Protein AF-0000000085042101 (afdb_homodimer)

Structure (mmCIF, N/CA/C/O backbone):
data_AF-0000000085042101-model_v1
#
loop_
_entity.id
_entity.type
_entity.pdbx_description
1 polymer 'Sugar-phosphate isomerase, RpiB/LacA/LacB family'
#
loop_
_atom_site.group_PDB
_atom_site.id
_atom_site.type_symbol
_atom_site.label_atom_id
_atom_site.label_alt_id
_atom_site.label_comp_id
_atom_site.label_asym_id
_atom_site.label_entity_id
_atom_site.label_seq_id
_atom_site.pdbx_PDB_ins_code
_atom_site.Cartn_x
_atom_site.Cartn_y
_atom_site.Cartn_z
_atom_site.occupancy
_atom_site.B_iso_or_equiv
_atom_site.auth_seq_id
_atom_site.auth_comp_id
_atom_site.auth_asym_id
_atom_site.auth_atom_id
_atom_site.pdbx_PDB_model_num
ATOM 1 N N . MET A 1 1 ? -13.734 19.562 18.578 1 49.16 1 MET A N 1
ATOM 2 C CA . MET A 1 1 ? -12.305 19.859 18.578 1 49.16 1 MET A CA 1
ATOM 3 C C . MET A 1 1 ? -11.695 19.641 17.203 1 49.16 1 MET A C 1
ATOM 5 O O . MET A 1 1 ? -12.164 18.781 16.438 1 49.16 1 MET A O 1
ATOM 9 N N . SER A 1 2 ? -10.891 20.609 16.562 1 66.5 2 SER A N 1
ATOM 10 C CA . SER A 1 2 ? -10.367 20.516 15.203 1 66.5 2 SER A CA 1
ATOM 11 C C . SER A 1 2 ? -9.516 19.266 15.023 1 66.5 2 SER A C 1
ATOM 13 O O . SER A 1 2 ? -8.812 18.844 15.953 1 66.5 2 SER A O 1
ATOM 15 N N . GLU A 1 3 ? -9.812 18.469 14.094 1 85.19 3 GLU A N 1
ATOM 16 C CA . GLU A 1 3 ? -9.078 17.219 13.859 1 85.19 3 GLU A CA 1
ATOM 17 C C . GLU A 1 3 ? -7.625 17.5 13.492 1 85.19 3 GLU A C 1
ATOM 19 O O . GLU A 1 3 ? -7.348 18.344 12.641 1 85.19 3 GLU A O 1
ATOM 24 N N . ILE A 1 4 ? -6.633 17 14.336 1 96.25 4 ILE A N 1
ATOM 25 C CA . ILE A 1 4 ? -5.207 17.109 14.039 1 96.25 4 ILE A CA 1
ATOM 26 C C . ILE A 1 4 ? -4.82 16.062 12.992 1 96.25 4 ILE A C 1
ATOM 28 O O . ILE A 1 4 ? -5.117 14.875 13.148 1 96.25 4 ILE A O 1
ATOM 32 N N . ILE A 1 5 ? -4.215 16.547 11.922 1 98.25 5 ILE A N 1
ATOM 33 C CA . ILE A 1 5 ? -3.766 15.664 10.852 1 98.25 5 ILE A CA 1
ATOM 34 C C . ILE A 1 5 ? -2.271 15.383 11.008 1 98.25 5 ILE A C 1
ATOM 36 O O . ILE A 1 5 ? -1.463 16.312 11.07 1 98.25 5 ILE A O 1
ATOM 40 N N . ALA A 1 6 ? -1.912 14.164 11.141 1 98.81 6 ALA A N 1
ATOM 41 C CA . ALA A 1 6 ? -0.504 13.781 11.125 1 98.81 6 ALA A CA 1
ATOM 42 C C . ALA A 1 6 ? 0.054 13.789 9.703 1 98.81 6 ALA A C 1
ATOM 44 O O . ALA A 1 6 ? -0.631 13.391 8.758 1 98.81 6 ALA A O 1
ATOM 45 N N . ILE A 1 7 ? 1.285 14.258 9.539 1 98.88 7 ILE A N 1
ATOM 46 C CA . ILE A 1 7 ? 1.896 14.211 8.219 1 98.88 7 ILE A CA 1
ATOM 47 C C . ILE A 1 7 ? 3.371 13.836 8.344 1 98.88 7 ILE A C 1
ATOM 49 O O . ILE A 1 7 ? 4.051 14.266 9.281 1 98.88 7 ILE A O 1
ATOM 53 N N . GLY A 1 8 ? 3.879 12.969 7.547 1 98.88 8 GLY A N 1
ATOM 54 C CA . GLY A 1 8 ? 5.266 12.531 7.52 1 98.88 8 GLY A CA 1
ATOM 55 C C . GLY A 1 8 ? 5.648 11.852 6.219 1 98.88 8 GLY A C 1
ATOM 56 O O . GLY A 1 8 ? 4.895 11.891 5.242 1 98.88 8 GLY A O 1
ATOM 57 N N . GLY A 1 9 ? 6.867 11.32 6.191 1 98.62 9 GLY A N 1
ATOM 58 C CA . GLY A 1 9 ? 7.332 10.656 4.98 1 98.62 9 GLY A CA 1
ATOM 59 C C . GLY A 1 9 ? 8.844 10.555 4.898 1 98.62 9 GLY A C 1
ATOM 60 O O . GLY A 1 9 ? 9.508 10.273 5.902 1 98.62 9 GLY A O 1
ATOM 61 N N . ASP A 1 10 ? 9.328 10.633 3.684 1 98.5 10 ASP A N 1
ATOM 62 C CA . ASP A 1 10 ? 10.773 10.648 3.482 1 98.5 10 ASP A CA 1
ATOM 63 C C . ASP A 1 10 ? 11.203 11.867 2.666 1 98.5 10 ASP A C 1
ATOM 65 O O . ASP A 1 10 ? 10.414 12.797 2.471 1 98.5 10 ASP A O 1
ATOM 69 N N . HIS A 1 11 ? 12.43 11.867 2.242 1 98.62 11 HIS A N 1
ATOM 70 C CA . HIS A 1 11 ? 13.031 13.023 1.592 1 98.62 11 HIS A CA 1
ATOM 71 C C . HIS A 1 11 ? 12.398 13.273 0.226 1 98.62 11 HIS A C 1
ATOM 73 O O . HIS A 1 11 ? 12.297 14.422 -0.21 1 98.62 11 HIS A O 1
ATOM 79 N N . ALA A 1 12 ? 12.016 12.234 -0.451 1 98.12 12 ALA A N 1
ATOM 80 C CA . ALA A 1 12 ? 11.391 12.414 -1.759 1 98.12 12 ALA A CA 1
ATOM 81 C C . ALA A 1 12 ? 10.047 13.133 -1.633 1 98.12 12 ALA A C 1
ATOM 83 O O . ALA A 1 12 ? 9.57 13.734 -2.594 1 98.12 12 ALA A O 1
ATOM 84 N N . GLY A 1 13 ? 9.445 13.078 -0.444 1 98.5 13 GLY A N 1
ATOM 85 C CA . GLY A 1 13 ? 8.148 13.695 -0.214 1 98.5 13 GLY A CA 1
ATOM 86 C C . GLY A 1 13 ? 8.242 15.008 0.537 1 98.5 13 GLY A C 1
ATOM 87 O O . GLY A 1 13 ? 7.219 15.617 0.858 1 98.5 13 GLY A O 1
ATOM 88 N N . PHE A 1 14 ? 9.445 1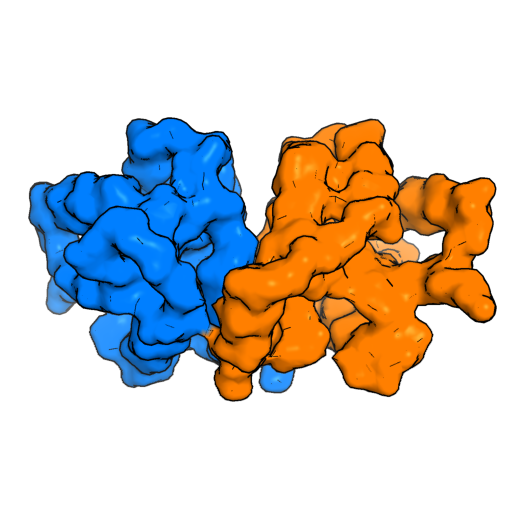5.469 0.793 1 98.69 14 PHE A N 1
ATOM 89 C CA . PHE A 1 14 ? 9.648 16.594 1.692 1 98.69 14 PHE A CA 1
ATOM 90 C C . PHE A 1 14 ? 8.953 17.844 1.164 1 98.69 14 PHE A C 1
ATOM 92 O O . PHE A 1 14 ? 8.219 18.516 1.9 1 98.69 14 PHE A O 1
ATOM 99 N N . THR A 1 15 ? 9.148 18.172 -0.075 1 98.69 15 THR A N 1
ATOM 100 C CA . THR A 1 15 ? 8.578 19.375 -0.662 1 98.69 15 THR A CA 1
ATOM 101 C C . THR A 1 15 ? 7.051 19.312 -0.65 1 98.69 15 THR A C 1
ATOM 103 O O . THR A 1 15 ? 6.387 20.281 -0.281 1 98.69 15 THR A O 1
ATOM 106 N N . TYR A 1 16 ? 6.48 18.188 -1.052 1 98.88 16 TYR A N 1
ATOM 107 C CA . TYR A 1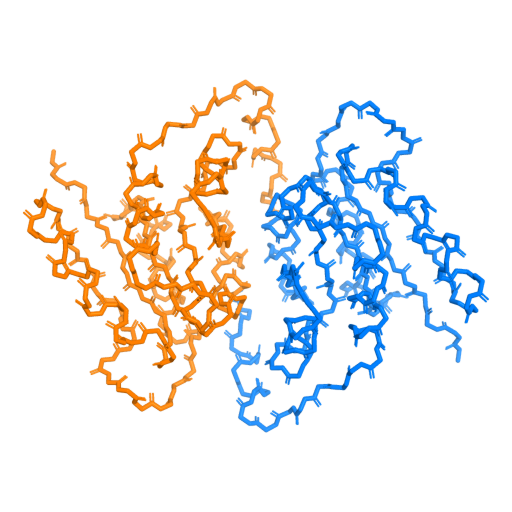 16 ? 5.035 18.016 -1.014 1 98.88 16 TYR A CA 1
ATOM 108 C C . TYR A 1 16 ? 4.504 18.156 0.406 1 98.88 16 TYR A C 1
ATOM 110 O O . TYR A 1 16 ? 3.453 18.766 0.62 1 98.88 16 TYR A O 1
ATOM 118 N N . LYS A 1 17 ? 5.25 17.562 1.334 1 98.88 17 LYS A N 1
ATOM 119 C CA . LYS A 1 17 ? 4.836 17.641 2.732 1 98.88 17 LYS A CA 1
ATOM 120 C C . LYS A 1 17 ? 4.723 19.078 3.203 1 98.88 17 LYS A C 1
ATOM 122 O O . LYS A 1 17 ? 3.705 19.469 3.783 1 98.88 17 LYS A O 1
ATOM 127 N N . GLN A 1 18 ? 5.711 19.875 2.922 1 98.81 18 GLN A N 1
ATOM 128 C CA . GLN A 1 18 ? 5.723 21.266 3.35 1 98.81 18 GLN A CA 1
ATOM 129 C C . GLN A 1 18 ? 4.566 22.047 2.729 1 98.81 18 GLN A C 1
ATOM 131 O O . GLN A 1 18 ? 3.879 22.797 3.416 1 98.81 18 GLN A O 1
ATOM 136 N N . LYS A 1 19 ? 4.371 21.828 1.487 1 98.88 19 LYS A N 1
ATOM 137 C CA . LYS A 1 19 ? 3.301 22.531 0.788 1 98.88 19 LYS A CA 1
ATOM 138 C C . LYS A 1 19 ? 1.932 22.094 1.309 1 98.88 19 LYS A C 1
ATOM 140 O O . LYS A 1 19 ? 1.033 22.922 1.463 1 98.88 19 LYS A O 1
ATOM 145 N N . LEU A 1 20 ? 1.729 20.797 1.531 1 98.88 20 LEU A N 1
ATOM 146 C CA . LEU A 1 20 ? 0.455 20.281 2.027 1 98.88 20 LEU A CA 1
ATOM 147 C C . LEU A 1 20 ? 0.154 20.828 3.418 1 98.88 20 LEU A C 1
ATOM 149 O O . LEU A 1 20 ? -1.002 21.109 3.746 1 98.88 20 LEU A O 1
ATOM 153 N N . ILE A 1 21 ? 1.195 20.906 4.277 1 98.81 21 ILE A N 1
ATOM 154 C CA . ILE A 1 21 ? 1.01 21.469 5.609 1 98.81 21 ILE A CA 1
ATOM 155 C C . ILE A 1 21 ? 0.414 22.859 5.504 1 98.81 21 ILE A C 1
ATOM 157 O O . ILE A 1 21 ? -0.562 23.188 6.188 1 98.81 21 ILE A O 1
ATOM 161 N N . GLU A 1 22 ? 0.947 23.656 4.621 1 98.62 22 GLU A N 1
ATOM 162 C CA . GLU A 1 22 ? 0.45 25.016 4.422 1 98.62 22 GLU A CA 1
ATOM 163 C C . GLU A 1 22 ? -1 25 3.947 1 98.62 22 GLU A C 1
ATOM 165 O O . GLU A 1 22 ? -1.828 25.766 4.453 1 98.62 22 GLU A O 1
ATOM 170 N N . VAL A 1 23 ? -1.252 24.219 2.953 1 98.38 23 VAL A N 1
ATOM 171 C CA . VAL A 1 23 ? -2.59 24.109 2.381 1 98.38 23 VAL A CA 1
ATOM 172 C C . VAL A 1 23 ? -3.588 23.703 3.467 1 98.38 23 VAL A C 1
ATOM 174 O O . VAL A 1 23 ? -4.668 24.297 3.568 1 98.38 23 VAL A O 1
ATOM 177 N N . LEU A 1 24 ? -3.258 22.688 4.242 1 98 24 LEU A N 1
ATOM 178 C CA . LEU A 1 24 ? -4.141 22.156 5.281 1 98 24 LEU A CA 1
ATOM 179 C C . LEU A 1 24 ? -4.379 23.203 6.367 1 98 24 LEU A C 1
ATOM 181 O O . LEU A 1 24 ? -5.508 23.375 6.828 1 98 24 LEU A O 1
ATOM 185 N N . GLN A 1 25 ? -3.324 23.891 6.762 1 97.81 25 GLN A N 1
ATOM 186 C CA . GLN A 1 25 ? -3.455 24.938 7.773 1 97.81 25 GLN A CA 1
ATOM 187 C C . GLN A 1 25 ? -4.344 26.078 7.285 1 97.81 25 GLN A C 1
ATOM 189 O O . GLN A 1 25 ? -5.16 26.594 8.039 1 97.81 25 GLN A O 1
ATOM 194 N N . LYS A 1 26 ? -4.207 26.438 6.078 1 97.38 26 LYS A N 1
ATOM 195 C CA . LYS A 1 26 ? -5.055 27.484 5.484 1 97.38 26 LYS A CA 1
ATOM 196 C C . LYS A 1 26 ? -6.52 27.047 5.484 1 97.38 26 LYS A C 1
ATOM 198 O O . LYS A 1 26 ? -7.414 27.891 5.562 1 97.38 26 LYS A O 1
ATOM 203 N N . LYS A 1 27 ? -6.762 25.828 5.402 1 95.56 27 LYS A N 1
ATOM 204 C CA . LYS A 1 27 ? -8.125 25.297 5.402 1 95.56 27 LYS A CA 1
ATOM 205 C C . LYS A 1 27 ? -8.641 25.109 6.828 1 95.56 27 LYS A C 1
ATOM 207 O O . LYS A 1 27 ? -9.766 24.641 7.027 1 95.56 27 LYS A O 1
ATOM 212 N N . GLY A 1 28 ? -7.766 25.297 7.832 1 95.38 28 GLY A N 1
ATOM 213 C CA . GLY A 1 28 ? -8.219 25.312 9.211 1 95.38 28 GLY A CA 1
ATOM 214 C C . GLY A 1 28 ? -7.828 24.062 9.977 1 95.38 28 GLY A C 1
ATOM 215 O O . GLY A 1 28 ? -8.211 23.891 11.141 1 95.38 28 GLY A O 1
ATOM 216 N N . TYR A 1 29 ? -7.109 23.156 9.312 1 96.25 29 TYR A N 1
ATOM 217 C CA . TYR A 1 29 ? -6.656 21.969 10.016 1 96.25 29 TYR A CA 1
ATOM 218 C C . TYR A 1 29 ? -5.457 22.281 10.906 1 96.25 29 TYR A C 1
ATOM 220 O O . TYR A 1 29 ? -4.613 23.109 10.547 1 96.25 29 TYR A O 1
ATOM 228 N N . GLU A 1 30 ? -5.43 21.672 12.055 1 97.44 30 GLU A N 1
ATOM 229 C CA . GLU A 1 30 ? -4.152 21.516 12.75 1 97.44 30 GLU A CA 1
ATOM 230 C C . GLU A 1 30 ? -3.334 20.375 12.164 1 97.44 30 GLU A C 1
ATOM 232 O O . GLU A 1 30 ? -3.887 19.344 11.781 1 97.44 30 GLU A O 1
ATOM 237 N N . VAL A 1 31 ? -2.043 20.594 12.094 1 98.31 31 VAL A N 1
ATOM 238 C CA . VAL A 1 31 ? -1.186 19.594 11.477 1 98.31 31 VAL A CA 1
ATOM 239 C C . VAL A 1 31 ? 0 19.297 12.391 1 98.31 31 VAL A C 1
ATOM 241 O O . VAL A 1 31 ? 0.629 20.219 12.922 1 98.31 31 VAL A O 1
ATOM 244 N N . LYS A 1 32 ? 0.238 18.047 12.664 1 98.56 32 LYS A N 1
ATOM 245 C CA . LYS A 1 32 ? 1.476 17.625 13.312 1 98.56 32 LYS A CA 1
ATOM 246 C C . LYS A 1 32 ? 2.443 17.016 12.305 1 98.56 32 LYS A C 1
ATOM 248 O O . LYS A 1 32 ? 2.137 15.992 11.688 1 98.56 32 LYS A O 1
ATOM 253 N N . ASP A 1 33 ? 3.562 17.641 12.25 1 98.81 33 ASP A N 1
ATOM 254 C CA . ASP A 1 33 ? 4.605 17.234 11.312 1 98.81 33 ASP A CA 1
ATOM 255 C C . ASP A 1 33 ? 5.586 16.266 11.969 1 98.81 33 ASP A C 1
ATOM 257 O O . ASP A 1 33 ? 6.285 16.625 12.914 1 98.81 33 ASP A O 1
ATOM 261 N N . PHE A 1 34 ? 5.738 15.07 11.438 1 98.88 34 PHE A N 1
ATOM 262 C CA . PHE A 1 34 ? 6.605 14.047 12.008 1 98.88 34 PHE A CA 1
ATOM 263 C C . PHE A 1 34 ? 7.922 13.961 11.25 1 98.88 34 PHE A C 1
ATOM 265 O O . PHE A 1 34 ? 8.805 13.18 11.617 1 98.88 34 PHE A O 1
ATOM 272 N N . GLY A 1 35 ? 7.996 14.695 10.195 1 98.69 35 GLY A N 1
ATOM 273 C CA . GLY A 1 35 ? 9.234 14.742 9.445 1 98.69 35 GLY A CA 1
ATOM 274 C C . GLY A 1 35 ? 9.188 13.938 8.156 1 98.69 35 GLY A C 1
ATOM 275 O O . GLY A 1 35 ? 8.133 13.414 7.789 1 98.69 35 GLY A O 1
ATOM 276 N N . PRO A 1 36 ? 10.312 13.977 7.43 1 98.5 36 PRO A N 1
ATOM 277 C CA . PRO A 1 36 ? 11.602 14.578 7.773 1 98.5 36 PRO A CA 1
ATOM 278 C C . PRO A 1 36 ? 11.57 16.109 7.723 1 98.5 36 PRO A C 1
ATOM 280 O O . PRO A 1 36 ? 10.547 16.688 7.355 1 98.5 36 PRO A O 1
ATOM 283 N N . PHE A 1 37 ? 12.711 16.75 8.117 1 98.44 37 PHE A N 1
ATOM 284 C CA . PHE A 1 37 ? 12.68 18.203 8.312 1 98.44 37 PHE A CA 1
ATOM 285 C C . PHE A 1 37 ? 13.664 18.891 7.375 1 98.44 37 PHE A C 1
ATOM 287 O O . PHE A 1 37 ? 14.016 20.047 7.582 1 98.44 37 PHE A O 1
ATOM 294 N N . SER A 1 38 ? 14.203 18.094 6.359 1 97.56 38 SER A N 1
ATOM 295 C CA . SER A 1 38 ? 15.023 18.609 5.273 1 97.56 38 SER A CA 1
ATOM 296 C C . SER A 1 38 ? 14.938 17.719 4.039 1 97.56 38 SER A C 1
ATOM 298 O O . SER A 1 38 ? 14.305 16.656 4.074 1 97.56 38 SER A O 1
ATOM 300 N N . GLU A 1 39 ? 15.586 18.141 2.984 1 97 39 GLU A N 1
ATOM 301 C CA . GLU A 1 39 ? 15.602 17.391 1.728 1 97 39 GLU A CA 1
ATOM 302 C C . GLU A 1 39 ? 16.656 16.312 1.743 1 97 39 GLU A C 1
ATOM 304 O O . GLU A 1 39 ? 16.766 15.523 0.795 1 97 39 GLU A O 1
ATOM 309 N N . GLY A 1 40 ? 17.438 16.188 2.826 1 97.94 40 GLY A N 1
ATOM 310 C CA . GLY A 1 40 ? 18.484 15.18 2.918 1 97.94 40 GLY A CA 1
ATOM 311 C C . GLY A 1 40 ? 17.938 13.766 2.99 1 97.94 40 GLY A C 1
ATOM 312 O O . GLY A 1 40 ? 16.875 13.531 3.559 1 97.94 40 GLY A O 1
ATOM 313 N N . SER A 1 41 ? 18.734 12.852 2.436 1 97.56 41 SER A N 1
ATOM 314 C CA . SER A 1 41 ? 18.344 11.445 2.432 1 97.56 41 SER A CA 1
ATOM 315 C C . SER A 1 41 ? 18.109 10.93 3.85 1 97.56 41 SER A C 1
ATOM 317 O O . SER A 1 41 ? 18.922 11.188 4.746 1 97.56 41 SER A O 1
ATOM 319 N N . VAL A 1 42 ? 17.031 10.266 4.086 1 98.25 42 VAL A N 1
ATOM 320 C CA . VAL A 1 42 ? 16.703 9.719 5.398 1 98.25 42 VAL A CA 1
ATOM 321 C C . VAL A 1 42 ? 16.172 8.289 5.242 1 98.25 42 VAL A C 1
ATOM 323 O O . VAL A 1 42 ? 15.906 7.84 4.129 1 98.25 42 VAL A O 1
ATOM 326 N N . ASP A 1 43 ? 16.094 7.625 6.375 1 98.31 43 ASP A N 1
ATOM 327 C CA . ASP A 1 43 ? 15.375 6.363 6.453 1 98.31 43 ASP A CA 1
ATOM 328 C C . ASP A 1 43 ? 13.922 6.586 6.883 1 98.31 43 ASP A C 1
ATOM 330 O O . ASP A 1 43 ? 13.656 6.902 8.047 1 98.31 43 ASP A O 1
ATOM 334 N N . TYR A 1 44 ? 12.984 6.359 5.984 1 98.56 44 TYR A N 1
ATOM 335 C CA . TYR A 1 44 ? 11.586 6.73 6.184 1 98.56 44 TYR A CA 1
ATOM 336 C C . TYR A 1 44 ? 11.016 6.043 7.418 1 98.56 44 TYR A C 1
ATOM 338 O O . TYR A 1 44 ? 10.18 6.613 8.125 1 98.56 44 TYR A O 1
ATOM 346 N N . PRO A 1 45 ? 11.383 4.812 7.797 1 98.81 45 PRO A N 1
ATOM 347 C CA . PRO A 1 45 ? 10.734 4.195 8.953 1 98.81 45 PRO A CA 1
ATOM 348 C C . PRO A 1 45 ? 10.93 5 10.234 1 98.81 45 PRO A C 1
ATOM 350 O O . PRO A 1 45 ? 10.078 4.961 11.133 1 98.81 45 PRO A O 1
ATOM 353 N N . ASP A 1 46 ? 12.039 5.777 10.312 1 98.75 46 ASP A N 1
ATOM 354 C CA . ASP A 1 46 ? 12.344 6.574 11.5 1 98.75 46 ASP A CA 1
ATOM 355 C C . ASP A 1 46 ? 11.273 7.641 11.734 1 98.75 46 ASP A C 1
ATOM 357 O O . ASP A 1 46 ? 11.125 8.141 12.852 1 98.75 46 ASP A O 1
ATOM 361 N N . PHE A 1 47 ? 10.523 7.984 10.75 1 98.88 47 PHE A N 1
ATOM 362 C CA . PHE A 1 47 ? 9.508 9.023 10.844 1 98.88 47 PHE A CA 1
ATOM 363 C C . PHE A 1 47 ? 8.109 8.414 10.82 1 98.88 47 PHE A C 1
ATOM 365 O O . PHE A 1 47 ? 7.176 8.977 11.391 1 98.88 47 PHE A O 1
ATOM 372 N N . ILE A 1 48 ? 7.961 7.309 10.141 1 98.94 48 ILE A N 1
ATOM 373 C CA . ILE A 1 48 ? 6.652 6.699 9.93 1 98.94 48 ILE A CA 1
ATOM 374 C C . ILE A 1 48 ? 6.211 5.965 11.188 1 98.94 48 ILE A C 1
ATOM 376 O O . ILE A 1 48 ? 5.039 6.016 11.57 1 98.94 48 ILE A O 1
ATOM 380 N N . HIS A 1 49 ? 7.156 5.25 11.906 1 98.88 49 HIS A N 1
ATOM 381 C CA . HIS A 1 49 ? 6.781 4.527 13.109 1 98.88 49 HIS A CA 1
ATOM 382 C C . HIS A 1 49 ? 6.227 5.477 14.172 1 98.88 49 HIS A C 1
ATOM 384 O O . HIS A 1 49 ? 5.137 5.25 14.703 1 98.88 49 HIS A O 1
ATOM 390 N N . PRO A 1 50 ? 6.953 6.613 14.492 1 98.69 50 PRO A N 1
ATOM 391 C CA . PRO A 1 50 ? 6.387 7.535 15.484 1 98.69 50 PRO A CA 1
ATOM 392 C C . PRO A 1 50 ? 5.035 8.102 15.055 1 98.69 50 PRO A C 1
ATOM 394 O O . PRO A 1 50 ? 4.148 8.289 15.898 1 98.69 50 PRO A O 1
ATOM 397 N N . LEU A 1 51 ? 4.848 8.406 13.797 1 98.75 51 LEU A N 1
ATOM 398 C CA . LEU A 1 51 ? 3.576 8.891 13.281 1 98.75 51 LEU A CA 1
ATOM 399 C C . LEU A 1 51 ? 2.465 7.879 13.516 1 98.75 51 LEU A C 1
ATOM 401 O O . LEU A 1 51 ? 1.395 8.234 14.023 1 98.75 51 LEU A O 1
ATOM 405 N N . CYS A 1 52 ? 2.693 6.621 13.211 1 98.69 52 CYS A N 1
ATOM 406 C CA . CYS A 1 52 ? 1.715 5.551 13.375 1 98.69 52 CYS A CA 1
ATOM 407 C C . CYS A 1 52 ? 1.395 5.332 14.852 1 98.69 52 CYS A C 1
ATOM 409 O O . CYS A 1 52 ? 0.245 5.07 15.211 1 98.69 52 CYS A O 1
ATOM 411 N N . ASN A 1 53 ? 2.42 5.387 15.672 1 98.38 53 ASN A N 1
ATOM 412 C CA . ASN A 1 53 ? 2.193 5.266 17.109 1 98.38 53 ASN A CA 1
ATOM 413 C C . ASN A 1 53 ? 1.252 6.352 17.625 1 98.38 53 ASN A C 1
ATOM 415 O O . ASN A 1 53 ? 0.395 6.086 18.469 1 98.38 53 ASN A O 1
ATOM 419 N N . ALA A 1 54 ? 1.409 7.578 17.141 1 97.62 54 ALA A N 1
ATOM 420 C CA . ALA A 1 54 ? 0.549 8.688 17.531 1 97.62 54 ALA A CA 1
ATOM 421 C C . ALA A 1 54 ? -0.897 8.445 17.125 1 97.62 54 ALA A C 1
ATOM 423 O O . ALA A 1 54 ? -1.828 8.75 17.859 1 97.62 54 ALA A O 1
ATOM 424 N N . ILE A 1 55 ? -1.11 7.871 15.969 1 97.62 55 ILE A N 1
ATOM 425 C CA . ILE A 1 55 ? -2.445 7.562 15.469 1 97.62 55 ILE A CA 1
ATOM 426 C C . ILE A 1 55 ? -3.059 6.434 16.297 1 97.62 55 ILE A C 1
ATOM 428 O O . ILE A 1 55 ? -4.207 6.531 16.734 1 97.62 55 ILE A O 1
ATOM 432 N N . THR A 1 56 ? -2.32 5.375 16.516 1 96.62 56 THR A N 1
ATOM 433 C CA . THR A 1 56 ? -2.844 4.188 17.188 1 96.62 56 THR A CA 1
ATOM 434 C C . THR A 1 56 ? -3.104 4.473 18.672 1 96.62 56 THR A C 1
ATOM 436 O O . THR A 1 56 ? -3.928 3.807 19.297 1 96.62 56 THR A O 1
ATOM 439 N N . SER A 1 57 ? -2.426 5.488 19.188 1 95.12 57 SER A N 1
ATOM 440 C CA . SER A 1 57 ? -2.648 5.883 20.578 1 95.12 57 SER A CA 1
ATOM 441 C C . SER A 1 57 ? -3.938 6.684 20.734 1 95.12 57 SER A C 1
ATOM 443 O O . SER A 1 57 ? -4.43 6.879 21.844 1 95.12 57 SER A O 1
ATOM 445 N N . GLY A 1 58 ? -4.477 7.117 19.578 1 93 58 GLY A N 1
ATOM 446 C CA . GLY A 1 58 ? -5.723 7.871 19.609 1 93 58 GLY A CA 1
ATOM 447 C C . GLY A 1 58 ? -5.516 9.375 19.641 1 93 58 GLY A C 1
ATOM 448 O O . GLY A 1 58 ? -6.48 10.141 19.641 1 93 58 GLY A O 1
ATOM 449 N N . GLU A 1 59 ? -4.301 9.883 19.609 1 90 59 GLU A N 1
ATOM 450 C CA . GLU A 1 59 ? -4 11.312 19.609 1 90 59 GLU A CA 1
ATOM 451 C C . GLU A 1 59 ? -4.461 11.977 18.312 1 90 59 GLU A C 1
ATOM 453 O O . GLU A 1 59 ? -4.875 13.133 18.328 1 90 59 GLU A O 1
ATOM 458 N N . MET A 1 60 ? -4.359 11.195 17.266 1 92.88 60 MET A N 1
ATOM 459 C CA . MET A 1 60 ? -4.785 11.609 15.93 1 92.88 60 MET A CA 1
ATOM 460 C C . MET A 1 60 ? -5.57 10.5 15.242 1 92.88 60 MET A C 1
ATOM 462 O O . MET A 1 60 ? -5.367 9.32 15.531 1 92.88 60 MET A O 1
ATOM 466 N N . LYS A 1 61 ? -6.367 10.938 14.344 1 94.81 61 LYS A N 1
ATOM 467 C CA . LYS A 1 61 ? -7.234 9.93 13.742 1 94.81 61 LYS A CA 1
ATOM 468 C C . LYS A 1 61 ? -6.852 9.68 12.289 1 94.81 61 LYS A C 1
ATOM 470 O O . LYS A 1 61 ? -7.086 8.594 11.758 1 94.81 61 LYS A O 1
ATOM 475 N N . ARG A 1 62 ? -6.371 10.758 11.648 1 97.94 62 ARG A N 1
ATOM 476 C CA . ARG A 1 62 ? -6.039 10.672 10.234 1 97.94 62 ARG A CA 1
ATOM 477 C C . ARG A 1 62 ? -4.645 11.234 9.961 1 97.94 62 ARG A C 1
ATOM 479 O O . ARG A 1 62 ? -4.109 12 10.766 1 97.94 62 ARG A O 1
ATOM 486 N N . GLY A 1 63 ? -4.094 10.852 8.844 1 98.75 63 GLY A N 1
ATOM 487 C CA . GLY A 1 63 ? -2.797 11.406 8.484 1 98.75 63 GLY A CA 1
ATOM 488 C C . GLY A 1 63 ? -2.451 11.219 7.016 1 98.75 63 GLY A C 1
ATOM 489 O O . GLY A 1 63 ? -3.25 10.672 6.25 1 98.75 63 GLY A O 1
ATOM 490 N N . ILE A 1 64 ? -1.327 11.781 6.633 1 98.94 64 ILE A N 1
ATOM 491 C CA . ILE A 1 64 ? -0.771 11.797 5.285 1 98.94 64 ILE A CA 1
ATOM 492 C C . ILE A 1 64 ? 0.695 11.367 5.328 1 98.94 64 ILE A C 1
ATOM 494 O O . ILE A 1 64 ? 1.482 11.914 6.105 1 98.94 64 ILE A O 1
ATOM 498 N N . ILE A 1 65 ? 1.021 10.406 4.578 1 99 65 ILE A N 1
ATOM 499 C CA . ILE A 1 65 ? 2.418 10.008 4.469 1 99 65 ILE A CA 1
ATOM 500 C C . ILE A 1 65 ? 2.857 10.062 3.008 1 99 65 ILE A C 1
ATOM 502 O O . ILE A 1 65 ? 2.066 9.781 2.104 1 99 65 ILE A O 1
ATOM 506 N N . ILE A 1 66 ? 4.133 10.492 2.77 1 98.94 66 ILE A N 1
ATOM 507 C CA . ILE A 1 66 ? 4.574 10.82 1.418 1 98.94 66 ILE A CA 1
ATOM 508 C C . ILE A 1 66 ? 5.984 10.281 1.188 1 98.94 66 ILE A C 1
ATOM 510 O O . ILE A 1 66 ? 6.879 10.508 2.004 1 98.94 66 ILE A O 1
ATOM 514 N N . CYS A 1 67 ? 6.172 9.609 0.172 1 98.69 67 CYS A N 1
ATOM 515 C CA . CYS A 1 67 ? 7.504 9.258 -0.308 1 98.69 67 CYS A CA 1
ATOM 516 C C . CYS A 1 67 ? 7.539 9.211 -1.831 1 98.69 67 CYS A C 1
ATOM 518 O O . CYS A 1 67 ? 6.637 9.727 -2.494 1 98.69 67 CYS A O 1
ATOM 520 N N . GLY A 1 68 ? 8.602 8.805 -2.432 1 98.44 68 GLY A N 1
ATOM 521 C CA . GLY A 1 68 ? 8.719 8.805 -3.881 1 98.44 68 GLY A CA 1
ATOM 522 C C . GLY A 1 68 ? 7.629 8 -4.57 1 98.44 68 GLY A C 1
ATOM 523 O O . GLY A 1 68 ? 6.859 8.547 -5.363 1 98.44 68 GLY A O 1
ATOM 524 N N . SER A 1 69 ? 7.48 6.727 -4.199 1 98.56 69 SER A N 1
ATOM 525 C CA . SER A 1 69 ? 6.504 5.84 -4.824 1 98.56 69 SER A CA 1
ATOM 526 C C . SER A 1 69 ? 5.266 5.68 -3.951 1 98.56 69 SER A C 1
ATOM 528 O O . SER A 1 69 ? 4.234 5.18 -4.41 1 98.56 69 SER A O 1
ATOM 530 N N . GLY A 1 70 ? 5.32 6.07 -2.764 1 98.75 70 GLY A N 1
ATOM 531 C CA . GLY A 1 70 ? 4.262 5.824 -1.797 1 98.75 70 GLY A CA 1
ATOM 532 C C . GLY A 1 70 ? 4.363 4.461 -1.136 1 98.75 70 GLY A C 1
ATOM 533 O O . GLY A 1 70 ? 3.748 4.223 -0.096 1 98.75 70 GLY A O 1
ATOM 534 N N . ASN A 1 71 ? 5.113 3.525 -1.644 1 98.94 71 ASN A N 1
ATOM 535 C CA . ASN A 1 71 ? 5.137 2.141 -1.186 1 98.94 71 ASN A CA 1
ATOM 536 C C . ASN A 1 71 ? 5.938 1.991 0.105 1 98.94 71 ASN A C 1
ATOM 538 O O . ASN A 1 71 ? 5.477 1.36 1.058 1 98.94 71 ASN A O 1
ATOM 542 N N . GLY A 1 72 ? 7.188 2.584 0.183 1 98.88 72 GLY A N 1
ATOM 543 C CA . GLY A 1 72 ? 8 2.414 1.375 1 98.88 72 GLY A CA 1
ATOM 544 C C . GLY A 1 72 ? 7.293 2.838 2.648 1 98.88 72 GLY A C 1
ATOM 545 O O . GLY A 1 72 ? 7.238 2.078 3.617 1 98.88 72 GLY A O 1
ATOM 546 N N . VAL A 1 73 ? 6.695 3.998 2.607 1 98.94 73 VAL A N 1
ATOM 547 C CA . VAL A 1 73 ? 6.043 4.527 3.801 1 98.94 73 VAL A CA 1
ATOM 548 C C . VAL A 1 73 ? 4.77 3.734 4.086 1 98.94 73 VAL A C 1
ATOM 550 O O . VAL A 1 73 ? 4.438 3.479 5.246 1 98.94 73 VAL A O 1
ATOM 553 N N . ALA A 1 74 ? 4.027 3.32 3.072 1 98.94 74 ALA A N 1
ATOM 554 C CA . ALA A 1 74 ? 2.801 2.555 3.273 1 98.94 74 ALA A CA 1
ATOM 555 C C . ALA A 1 74 ? 3.104 1.17 3.84 1 98.94 74 ALA A C 1
ATOM 557 O O . ALA A 1 74 ? 2.402 0.691 4.734 1 98.94 74 ALA A O 1
ATOM 558 N N . ILE A 1 75 ? 4.137 0.464 3.287 1 98.94 75 ILE A N 1
ATOM 559 C CA . ILE A 1 75 ? 4.547 -0.842 3.793 1 98.94 75 ILE A CA 1
ATOM 560 C C . ILE A 1 75 ? 4.91 -0.732 5.273 1 98.94 75 ILE A C 1
ATOM 562 O O . ILE A 1 75 ? 4.48 -1.553 6.086 1 98.94 75 ILE A O 1
ATOM 566 N N . THR A 1 76 ? 5.672 0.287 5.652 1 98.94 76 THR A N 1
ATOM 567 C CA . THR A 1 76 ? 6.086 0.514 7.031 1 98.94 76 THR A CA 1
ATOM 568 C C . THR A 1 76 ? 4.875 0.776 7.922 1 98.94 76 THR A C 1
ATOM 570 O O . THR A 1 76 ? 4.734 0.163 8.984 1 98.94 76 THR A O 1
ATOM 573 N N . ALA A 1 77 ? 4.027 1.689 7.465 1 98.94 77 ALA A N 1
ATOM 574 C CA . ALA A 1 77 ? 2.869 2.098 8.258 1 98.94 77 ALA A CA 1
ATOM 575 C C . ALA A 1 77 ? 1.941 0.917 8.523 1 98.94 77 ALA A C 1
ATOM 577 O O . ALA A 1 77 ? 1.431 0.757 9.633 1 98.94 77 ALA A O 1
ATOM 578 N N . ASN A 1 78 ? 1.742 0.079 7.566 1 98.94 78 ASN A N 1
ATOM 579 C CA . ASN A 1 78 ? 0.771 -1.005 7.664 1 98.94 78 ASN A CA 1
ATOM 580 C C . ASN A 1 78 ? 1.307 -2.164 8.5 1 98.94 78 ASN A C 1
ATOM 582 O O . ASN A 1 78 ? 0.605 -3.154 8.719 1 98.94 78 ASN A O 1
ATOM 586 N N . LYS A 1 79 ? 2.549 -2.059 8.984 1 98.88 79 LYS A N 1
ATOM 587 C CA . LYS A 1 79 ? 3.01 -3.006 10 1 98.88 79 LYS A CA 1
ATOM 588 C C . LYS A 1 79 ? 2.234 -2.842 11.305 1 98.88 79 LYS A C 1
ATOM 590 O O . LYS A 1 79 ? 2.146 -3.777 12.102 1 98.88 79 LYS A O 1
ATOM 595 N N . HIS A 1 80 ? 1.735 -1.659 11.578 1 98.69 80 HIS A N 1
ATOM 596 C CA . HIS A 1 80 ? 0.979 -1.345 12.781 1 98.69 80 HIS A CA 1
ATOM 597 C C . HIS A 1 80 ? -0.471 -1.8 12.656 1 98.69 80 HIS A C 1
ATOM 599 O O . HIS A 1 80 ? -1.169 -1.414 11.719 1 98.69 80 HIS A O 1
ATOM 605 N N . GLN A 1 81 ? -0.991 -2.527 13.594 1 97.69 81 GLN A N 1
ATOM 606 C CA . GLN A 1 81 ? -2.275 -3.211 13.477 1 97.69 81 GLN A CA 1
ATOM 607 C C . GLN A 1 81 ? -3.424 -2.209 13.383 1 97.69 81 GLN A C 1
ATOM 609 O O . GLN A 1 81 ? -4.441 -2.479 12.742 1 97.69 81 GLN A O 1
ATOM 614 N N . GLY A 1 82 ? -3.299 -1.062 13.977 1 97.75 82 GLY A N 1
ATOM 615 C CA . GLY A 1 82 ? -4.375 -0.083 13.984 1 97.75 82 GLY A CA 1
ATOM 616 C C . GLY A 1 82 ? -4.316 0.873 12.805 1 97.75 82 GLY A C 1
ATOM 617 O O . GLY A 1 82 ? -5.113 1.812 12.719 1 97.75 82 GLY A O 1
ATOM 618 N N . ILE A 1 83 ? -3.35 0.648 11.891 1 98.88 83 ILE A N 1
ATOM 619 C CA . ILE A 1 83 ? -3.143 1.544 10.766 1 98.88 83 ILE A CA 1
ATOM 620 C C . ILE A 1 83 ? -3.693 0.903 9.492 1 98.88 83 ILE A C 1
ATOM 622 O O . ILE A 1 83 ? -3.533 -0.301 9.273 1 98.88 83 ILE A O 1
ATOM 626 N N . ARG A 1 84 ? -4.363 1.581 8.703 1 98.94 84 ARG A N 1
ATOM 627 C CA . ARG A 1 84 ? -4.742 1.269 7.328 1 98.94 84 ARG A CA 1
ATOM 628 C C . ARG A 1 84 ? -4.289 2.367 6.371 1 98.94 84 ARG A C 1
ATOM 630 O O . ARG A 1 84 ? -5.02 3.332 6.141 1 98.94 84 ARG A O 1
ATOM 637 N N . ALA A 1 85 ? -3.078 2.248 5.82 1 99 85 ALA A N 1
ATOM 638 C CA . ALA A 1 85 ? -2.484 3.203 4.887 1 99 85 ALA A CA 1
ATOM 639 C C . ALA A 1 85 ? -2.748 2.793 3.443 1 99 85 ALA A C 1
ATOM 641 O O . ALA A 1 85 ? -2.355 1.704 3.018 1 99 85 ALA A O 1
ATOM 642 N N . ALA A 1 86 ? -3.41 3.617 2.701 1 98.94 86 ALA A N 1
ATOM 643 C CA . ALA A 1 86 ? -3.76 3.336 1.311 1 98.94 86 ALA A CA 1
ATOM 644 C C . ALA A 1 86 ? -2.959 4.219 0.355 1 98.94 86 ALA A C 1
ATOM 646 O O . ALA A 1 86 ? -2.869 5.434 0.549 1 98.94 86 ALA A O 1
ATOM 647 N N . ILE A 1 87 ? -2.369 3.619 -0.627 1 98.94 87 ILE A N 1
ATOM 648 C CA . ILE A 1 87 ? -1.69 4.379 -1.672 1 98.94 87 ILE A CA 1
ATOM 649 C C . ILE A 1 87 ? -2.711 4.879 -2.691 1 98.94 87 ILE A C 1
ATOM 651 O O . ILE A 1 87 ? -3.537 4.105 -3.184 1 98.94 87 ILE A O 1
ATOM 655 N N . CYS A 1 88 ? -2.686 6.125 -3.008 1 98.94 88 CYS A N 1
ATOM 656 C CA . CYS A 1 88 ? -3.607 6.73 -3.963 1 98.94 88 CYS A CA 1
ATOM 657 C C . CYS A 1 88 ? -2.852 7.516 -5.027 1 98.94 88 CYS A C 1
ATOM 659 O O . CYS A 1 88 ? -1.938 8.281 -4.707 1 98.94 88 CYS A O 1
ATOM 661 N N . TRP A 1 89 ? -3.225 7.301 -6.258 1 98.88 89 TRP A N 1
ATOM 662 C CA . TRP A 1 89 ? -2.615 8.062 -7.348 1 98.88 89 TRP A CA 1
ATOM 663 C C . TRP A 1 89 ? -3.68 8.719 -8.219 1 98.88 89 TRP A C 1
ATOM 665 O O . TRP A 1 89 ? -3.385 9.203 -9.312 1 98.88 89 TRP A O 1
ATOM 675 N N . ASN A 1 90 ? -4.922 8.719 -7.816 1 98.75 90 ASN A N 1
ATOM 676 C CA . ASN A 1 90 ? -6.027 9.508 -8.352 1 98.75 90 ASN A CA 1
ATOM 677 C C . ASN A 1 90 ? -7.117 9.734 -7.312 1 98.75 90 ASN A C 1
ATOM 679 O O . ASN A 1 90 ? -7.047 9.195 -6.207 1 98.75 90 ASN A O 1
ATOM 683 N N . GLU A 1 91 ? -8.062 10.602 -7.609 1 98.81 91 GLU A N 1
ATOM 684 C CA . GLU A 1 91 ? -9.086 10.969 -6.641 1 98.81 91 GLU A CA 1
ATOM 685 C C . GLU A 1 91 ? -10.016 9.797 -6.344 1 98.81 91 GLU A C 1
ATOM 687 O O . GLU A 1 91 ? -10.508 9.656 -5.223 1 98.81 91 GLU A O 1
ATOM 692 N N . GLU A 1 92 ? -10.289 9.023 -7.352 1 98.81 92 GLU A N 1
ATOM 693 C CA . GLU A 1 92 ? -11.156 7.867 -7.16 1 98.81 92 GLU A CA 1
ATOM 694 C C . GLU A 1 92 ? -10.602 6.926 -6.098 1 98.81 92 GLU A C 1
ATOM 696 O O . GLU A 1 92 ? -11.336 6.449 -5.234 1 98.81 92 GLU A O 1
ATOM 701 N N . LEU A 1 93 ? -9.344 6.688 -6.125 1 98.88 93 LEU A N 1
ATOM 702 C CA . LEU A 1 93 ? -8.711 5.812 -5.148 1 98.88 93 LEU A CA 1
ATOM 703 C C . LEU A 1 93 ? -8.766 6.426 -3.754 1 98.88 93 LEU A C 1
ATOM 705 O O . LEU A 1 93 ? -8.93 5.711 -2.762 1 98.88 93 LEU A O 1
ATOM 709 N N . ALA A 1 94 ? -8.523 7.746 -3.689 1 98.94 94 ALA A N 1
ATOM 710 C CA . ALA A 1 94 ? -8.625 8.414 -2.396 1 98.94 94 ALA A CA 1
ATOM 711 C C . ALA A 1 94 ? -10.008 8.195 -1.78 1 98.94 94 ALA A C 1
ATOM 713 O O . ALA A 1 94 ? -10.125 7.891 -0.592 1 98.94 94 ALA A O 1
ATOM 714 N N . ALA A 1 95 ? -11.062 8.312 -2.617 1 98.94 95 ALA A N 1
ATOM 715 C CA . ALA A 1 95 ? -12.43 8.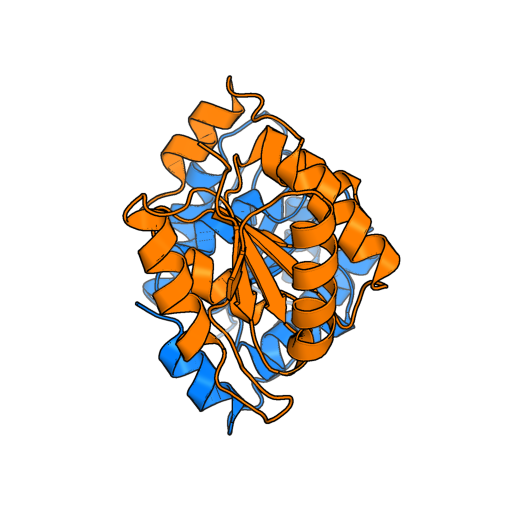086 -2.143 1 98.94 95 ALA A CA 1
ATOM 716 C C . ALA A 1 95 ? -12.641 6.629 -1.744 1 98.94 95 ALA A C 1
ATOM 718 O O . ALA A 1 95 ? -13.18 6.348 -0.673 1 98.94 95 ALA A O 1
ATOM 719 N N . LEU A 1 96 ? -12.242 5.715 -2.561 1 98.81 96 LEU A N 1
ATOM 720 C CA . LEU A 1 96 ? -12.43 4.289 -2.318 1 98.81 96 LEU A CA 1
ATOM 721 C C . LEU A 1 96 ? -11.695 3.85 -1.06 1 98.81 96 LEU A C 1
ATOM 723 O O . LEU A 1 96 ? -12.188 3 -0.312 1 98.81 96 LEU A O 1
ATOM 727 N N . SER A 1 97 ? -10.461 4.387 -0.839 1 98.88 97 SER A N 1
ATOM 728 C CA . SER A 1 97 ? -9.68 4.008 0.334 1 98.88 97 SER A CA 1
ATOM 729 C C . SER A 1 97 ? -10.438 4.316 1.623 1 98.88 97 SER A C 1
ATOM 731 O O . SER A 1 97 ? -10.344 3.568 2.598 1 98.88 97 SER A O 1
ATOM 733 N N . ARG A 1 98 ? -11.164 5.395 1.62 1 98.88 98 ARG A N 1
ATOM 734 C CA . ARG A 1 98 ? -12.016 5.746 2.758 1 98.88 98 ARG A CA 1
ATOM 735 C C . ARG A 1 98 ? -13.273 4.895 2.783 1 98.88 98 ARG A C 1
ATOM 737 O O . ARG A 1 98 ? -13.555 4.219 3.775 1 98.88 98 ARG A O 1
ATOM 744 N N . GLN A 1 99 ? -13.961 4.793 1.697 1 98.88 99 GLN A N 1
ATOM 745 C CA . GLN A 1 99 ? -15.266 4.145 1.602 1 98.88 99 GLN A CA 1
ATOM 746 C C . GLN A 1 99 ? -15.164 2.652 1.892 1 98.88 99 GLN A C 1
ATOM 748 O O . GLN A 1 99 ? -16.031 2.082 2.561 1 98.88 99 GLN A O 1
ATOM 753 N N . HIS A 1 100 ? -14.094 2.053 1.42 1 98.69 100 HIS A N 1
ATOM 754 C CA . HIS A 1 100 ? -14.031 0.596 1.418 1 98.69 100 HIS A CA 1
ATOM 755 C C . HIS A 1 100 ? -13.055 0.084 2.473 1 98.69 100 HIS A C 1
ATOM 757 O O . HIS A 1 100 ? -13.242 -1.001 3.025 1 98.69 100 HIS A O 1
ATOM 763 N N . ASN A 1 101 ? -11.984 0.888 2.799 1 98.81 101 ASN A N 1
ATOM 764 C CA . ASN A 1 101 ? -10.938 0.373 3.674 1 98.81 101 ASN A CA 1
ATOM 765 C C . ASN A 1 101 ? -10.914 1.104 5.012 1 98.81 101 ASN A C 1
ATOM 767 O O . ASN A 1 101 ? -10.133 0.764 5.898 1 98.81 101 ASN A O 1
ATOM 771 N N . ASP A 1 102 ? -11.828 2.123 5.133 1 98.81 102 ASP A N 1
ATOM 772 C CA . ASP A 1 102 ? -11.742 2.971 6.316 1 98.81 102 ASP A CA 1
ATOM 773 C C . ASP A 1 102 ? -10.297 3.371 6.602 1 98.81 102 ASP A C 1
ATOM 775 O O . ASP A 1 102 ? -9.844 3.312 7.746 1 98.81 102 ASP A O 1
ATOM 779 N N . ALA A 1 103 ? -9.602 3.705 5.52 1 98.94 103 ALA A N 1
ATOM 780 C CA . ALA A 1 103 ? -8.203 4.098 5.652 1 98.94 103 ALA A CA 1
ATOM 781 C C . ALA A 1 103 ? -8.055 5.293 6.586 1 98.94 103 ALA A C 1
ATOM 783 O O . ALA A 1 103 ? -8.844 6.234 6.531 1 98.94 103 ALA A O 1
ATOM 784 N N . ASN A 1 104 ? -7.055 5.188 7.457 1 98.75 104 ASN A N 1
ATOM 785 C CA . ASN A 1 104 ? -6.785 6.32 8.328 1 98.75 104 ASN A CA 1
ATOM 786 C C . ASN A 1 104 ? -5.512 7.059 7.922 1 98.75 104 ASN A C 1
ATOM 788 O O . ASN A 1 104 ? -5.238 8.156 8.406 1 98.75 104 ASN A O 1
ATOM 792 N N . LEU A 1 105 ? -4.719 6.559 6.977 1 98.94 105 LEU A N 1
ATOM 793 C CA . LEU A 1 105 ? -3.605 7.238 6.328 1 98.94 105 LEU A CA 1
ATOM 794 C C . LEU A 1 105 ? -3.734 7.168 4.809 1 98.94 105 LEU A C 1
ATOM 796 O O . LEU A 1 105 ? -4.059 6.113 4.258 1 98.94 105 LEU A O 1
ATOM 800 N N . ILE A 1 106 ? -3.469 8.273 4.145 1 99 106 ILE A N 1
ATOM 801 C CA . ILE A 1 106 ? -3.266 8.273 2.699 1 99 106 ILE A CA 1
ATOM 802 C C . ILE A 1 106 ? -1.774 8.375 2.387 1 99 106 ILE A C 1
ATOM 804 O O . ILE A 1 106 ? -1.072 9.219 2.955 1 99 106 ILE A O 1
ATOM 808 N N . SER A 1 107 ? -1.301 7.531 1.594 1 99 107 SER A N 1
ATOM 809 C CA . SER A 1 107 ? 0.076 7.562 1.11 1 99 107 SER A CA 1
ATOM 810 C C . SER A 1 107 ? 0.159 8.18 -0.283 1 99 107 SER A C 1
ATOM 812 O O . SER A 1 107 ? -0.5 7.711 -1.214 1 99 107 SER A O 1
ATOM 814 N N . ILE A 1 108 ? 0.962 9.18 -0.442 1 98.94 108 ILE A N 1
ATOM 815 C CA . ILE A 1 108 ? 1.086 9.945 -1.681 1 98.94 108 ILE A CA 1
ATOM 816 C C . ILE A 1 108 ? 2.393 9.578 -2.381 1 98.94 108 ILE A C 1
ATOM 818 O O . ILE A 1 108 ? 3.469 9.672 -1.788 1 98.94 108 ILE A O 1
ATOM 822 N N . PRO A 1 109 ? 2.299 9.125 -3.627 1 98.94 109 PRO A N 1
ATOM 823 C CA . PRO A 1 109 ? 3.5 8.875 -4.43 1 98.94 109 PRO A CA 1
ATOM 824 C C . PRO A 1 109 ? 4.016 10.133 -5.121 1 98.94 109 PRO A C 1
ATOM 826 O O . PRO A 1 109 ? 3.717 10.367 -6.293 1 98.94 109 PRO A O 1
ATOM 829 N N . ALA A 1 110 ? 4.855 10.828 -4.512 1 98.81 110 ALA A N 1
ATOM 830 C CA . ALA A 1 110 ? 5.238 12.18 -4.914 1 98.81 110 ALA A CA 1
ATOM 831 C C . ALA A 1 110 ? 5.883 12.172 -6.297 1 98.81 110 ALA A C 1
ATOM 833 O O . ALA A 1 110 ? 5.773 13.148 -7.043 1 98.81 110 ALA A O 1
ATOM 834 N N . ARG A 1 111 ? 6.496 11.102 -6.688 1 98.69 111 ARG A N 1
ATOM 835 C CA . ARG A 1 111 ? 7.191 11.062 -7.973 1 98.69 111 ARG A CA 1
ATOM 836 C C . ARG A 1 111 ? 6.238 10.68 -9.102 1 98.69 111 ARG A C 1
ATOM 838 O O . ARG A 1 111 ? 6.602 10.742 -10.273 1 98.69 111 ARG A O 1
ATOM 845 N N . PHE A 1 112 ? 4.988 10.398 -8.758 1 98.75 112 PHE A N 1
ATOM 846 C CA . PHE A 1 112 ? 4.109 9.836 -9.781 1 98.75 112 PHE A CA 1
ATOM 847 C C . PHE A 1 112 ? 2.826 10.656 -9.891 1 98.75 112 PHE A C 1
ATOM 849 O O . PHE A 1 112 ? 1.97 10.359 -10.734 1 98.75 112 PHE A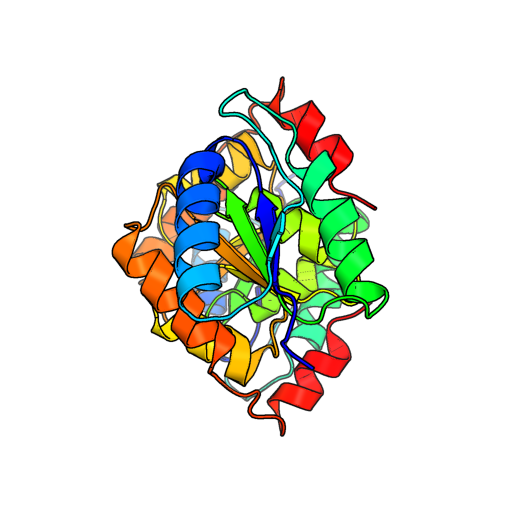 O 1
ATOM 856 N N . VAL A 1 113 ? 2.598 11.656 -9.109 1 98.81 113 VAL A N 1
ATOM 857 C CA . VAL A 1 113 ? 1.431 12.531 -9.211 1 98.81 113 VAL A CA 1
ATOM 858 C C . VAL A 1 113 ? 1.864 13.992 -9.102 1 98.81 113 VAL A C 1
ATOM 860 O O . VAL A 1 113 ? 2.865 14.297 -8.453 1 98.81 113 VAL A O 1
ATOM 863 N N . SER A 1 114 ? 1.092 14.891 -9.719 1 98.88 114 SER A N 1
ATOM 864 C CA . SER A 1 114 ? 1.322 16.312 -9.531 1 98.88 114 SER A CA 1
ATOM 865 C C . SER A 1 114 ? 0.907 16.766 -8.133 1 98.88 114 SER A C 1
ATOM 867 O O . SER A 1 114 ? 0.121 16.094 -7.465 1 98.88 114 SER A O 1
ATOM 869 N N . PHE A 1 115 ? 1.491 17.891 -7.695 1 98.81 115 PHE A N 1
ATOM 870 C CA . PHE A 1 115 ? 1.095 18.422 -6.395 1 98.81 115 PHE A CA 1
ATOM 871 C C . PHE A 1 115 ? -0.388 18.766 -6.383 1 98.81 115 PHE A C 1
ATOM 873 O O . PHE A 1 115 ? -1.073 18.562 -5.383 1 98.81 115 PHE A O 1
ATOM 880 N N . GLU A 1 116 ? -0.865 19.328 -7.496 1 98.81 116 GLU A N 1
ATOM 881 C CA . GLU A 1 116 ? -2.275 19.703 -7.586 1 98.81 116 GLU A CA 1
ATOM 882 C C . GLU A 1 116 ? -3.176 18.484 -7.379 1 98.81 116 GLU A C 1
ATOM 884 O O . GLU A 1 116 ? -4.176 18.562 -6.664 1 98.81 116 GLU A O 1
ATOM 889 N N . LEU A 1 117 ? -2.844 17.422 -8 1 98.88 117 LEU A N 1
ATOM 890 C CA . LEU A 1 117 ? -3.605 16.188 -7.824 1 98.88 117 LEU A CA 1
ATOM 891 C C . LEU A 1 117 ? -3.492 15.68 -6.391 1 98.88 117 LEU A C 1
ATOM 893 O O . LEU A 1 117 ? -4.48 15.227 -5.805 1 98.88 117 LEU A O 1
ATOM 897 N N . ALA A 1 118 ? -2.277 15.758 -5.82 1 98.88 118 ALA A N 1
ATOM 898 C CA . ALA A 1 118 ? -2.078 15.344 -4.434 1 98.88 118 ALA A CA 1
ATOM 899 C C . ALA A 1 118 ? -2.998 16.109 -3.492 1 98.88 118 ALA A C 1
ATOM 901 O O . ALA A 1 118 ? -3.594 15.539 -2.58 1 98.88 118 ALA A O 1
ATOM 902 N N . GLU A 1 119 ? -3.088 17.391 -3.727 1 98.81 119 GLU A N 1
ATOM 903 C CA . GLU A 1 119 ? -3.967 18.219 -2.914 1 98.81 119 GLU A CA 1
ATOM 904 C C . GLU A 1 119 ? -5.414 17.75 -3.002 1 98.81 119 GLU A C 1
ATOM 906 O O . GLU A 1 119 ? -6.102 17.641 -1.984 1 98.81 119 GLU A O 1
ATOM 911 N N . LYS A 1 120 ? -5.84 17.5 -4.207 1 98.81 120 LYS A N 1
ATOM 912 C CA . LYS A 1 120 ? -7.211 17.031 -4.422 1 98.81 120 LYS A CA 1
ATOM 913 C C . LYS A 1 120 ? -7.445 15.68 -3.752 1 98.81 120 LYS A C 1
ATOM 915 O O . LYS A 1 120 ? -8.508 15.453 -3.164 1 98.81 120 LYS A O 1
ATOM 920 N N . MET A 1 121 ? -6.516 14.797 -3.852 1 98.94 121 MET A N 1
ATOM 921 C CA . MET A 1 121 ? -6.617 13.484 -3.234 1 98.94 121 MET A CA 1
ATOM 922 C C . MET A 1 121 ? -6.738 13.594 -1.718 1 98.94 121 MET A C 1
ATOM 924 O O . MET A 1 121 ? -7.566 12.922 -1.104 1 98.94 121 MET A O 1
ATOM 928 N N . VAL A 1 122 ? -5.902 14.43 -1.144 1 98.88 122 VAL A N 1
ATOM 929 C CA . VAL A 1 122 ? -5.91 14.617 0.304 1 98.88 122 VAL A CA 1
ATOM 930 C C . VAL A 1 122 ? -7.258 15.188 0.743 1 98.88 122 VAL A C 1
ATOM 932 O O . VAL A 1 122 ? -7.836 14.734 1.733 1 98.88 122 VAL A O 1
ATOM 935 N N . GLU A 1 123 ? -7.738 16.156 0.015 1 98.69 123 GLU A N 1
ATOM 936 C CA . GLU A 1 123 ? -9.055 16.703 0.315 1 98.69 123 GLU A CA 1
A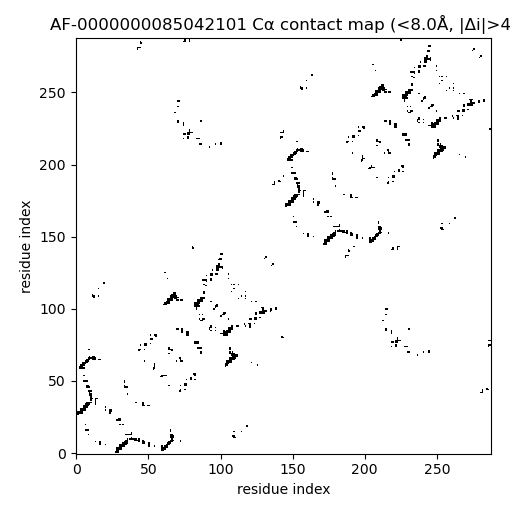TOM 937 C C . GLU A 1 123 ? -10.141 15.641 0.247 1 98.69 123 GLU A C 1
ATOM 939 O O . GLU A 1 123 ? -10.969 15.531 1.15 1 98.69 123 GLU A O 1
ATOM 944 N N . THR A 1 124 ? -10.156 14.891 -0.832 1 98.88 124 THR A N 1
ATOM 945 C CA . THR A 1 124 ? -11.125 13.812 -0.992 1 98.88 124 THR A CA 1
ATOM 946 C C . THR A 1 124 ? -11.016 12.812 0.158 1 98.88 124 THR A C 1
ATOM 948 O O . THR A 1 124 ? -12.031 12.391 0.722 1 98.88 124 THR A O 1
ATOM 951 N N . PHE A 1 125 ? -9.852 12.484 0.509 1 98.88 125 PHE A N 1
ATOM 952 C CA . PHE A 1 125 ? -9.578 11.523 1.578 1 98.88 125 PHE A CA 1
ATOM 953 C C . PHE A 1 125 ? -10.141 12.031 2.904 1 98.88 125 PHE A C 1
ATOM 955 O O . PHE A 1 125 ? -10.758 11.273 3.652 1 98.88 125 PHE A O 1
ATOM 962 N N . LEU A 1 126 ? -9.898 13.25 3.188 1 98.38 126 LEU A N 1
ATOM 963 C CA . LEU A 1 126 ? -10.25 13.812 4.488 1 98.38 126 LEU A CA 1
ATOM 964 C C . LEU A 1 126 ? -11.758 14.062 4.578 1 98.38 126 LEU A C 1
ATOM 966 O O . LEU A 1 126 ? -12.297 14.234 5.676 1 98.38 126 LEU A O 1
ATOM 970 N N . THR A 1 127 ? -12.469 14.039 3.459 1 98.06 127 THR A N 1
ATOM 971 C CA . THR A 1 127 ? -13.867 14.445 3.494 1 98.06 127 THR A CA 1
ATOM 972 C C . THR A 1 127 ? -14.781 13.289 3.082 1 98.06 127 THR A C 1
ATOM 974 O O . THR A 1 127 ? -16 13.461 2.98 1 98.06 127 THR A O 1
ATOM 977 N N . THR A 1 128 ? -14.258 12.188 2.758 1 98.75 128 THR A N 1
ATOM 978 C CA . THR A 1 128 ? -15.047 11.023 2.369 1 98.75 128 THR A CA 1
ATOM 979 C C . THR A 1 128 ? -15.328 10.141 3.578 1 98.75 128 THR A C 1
ATOM 981 O O . THR A 1 128 ? -14.43 9.852 4.367 1 98.75 128 THR A O 1
ATOM 984 N N . ALA A 1 129 ? -16.547 9.633 3.76 1 98.62 129 ALA A N 1
ATOM 985 C CA . ALA A 1 129 ? -16.938 8.797 4.891 1 98.62 129 ALA A CA 1
ATOM 986 C C . ALA A 1 129 ? -16.75 7.32 4.57 1 98.62 129 ALA A C 1
ATOM 988 O O . ALA A 1 129 ? -16.766 6.918 3.404 1 98.62 129 ALA A O 1
ATOM 989 N N . PHE A 1 130 ? -16.594 6.531 5.633 1 98.69 130 PHE A N 1
ATOM 990 C CA . PHE A 1 130 ? -16.562 5.078 5.523 1 98.69 130 PHE A CA 1
ATOM 991 C C . PHE A 1 130 ? -17.969 4.531 5.246 1 98.69 130 PHE A C 1
ATOM 993 O O . PHE A 1 130 ? -18.938 4.926 5.898 1 98.69 130 PHE A O 1
ATOM 1000 N N . GLU A 1 131 ? -18.062 3.625 4.344 1 98.5 131 GLU A N 1
ATOM 1001 C CA . GLU A 1 131 ? -19.375 3.119 3.924 1 98.5 131 GLU A CA 1
ATOM 1002 C C . GLU A 1 131 ? -19.922 2.129 4.941 1 98.5 131 GLU A C 1
ATOM 1004 O O . GLU A 1 131 ? -21.141 2.033 5.117 1 98.5 131 GLU A O 1
ATOM 1009 N N . GLY A 1 132 ? -19.062 1.406 5.605 1 98 132 GLY A N 1
ATOM 1010 C CA . GLY A 1 132 ? -19.516 0.391 6.547 1 98 132 GLY A CA 1
ATOM 1011 C C . GLY A 1 132 ? -20.062 -0.849 5.867 1 98 132 GLY A C 1
ATOM 1012 O O . GLY A 1 132 ? -19.5 -1.326 4.883 1 98 132 GLY A O 1
ATOM 1013 N N . GLY A 1 133 ? -21.062 -1.566 6.453 1 96.81 133 GLY A N 1
ATOM 1014 C CA . GLY A 1 133 ? -21.703 -2.734 5.863 1 96.81 133 GLY A CA 1
ATOM 1015 C C . GLY A 1 133 ? -20.734 -3.869 5.594 1 96.81 133 GLY A C 1
ATOM 1016 O O . GLY A 1 133 ? -20 -4.285 6.488 1 96.81 133 GLY A O 1
ATOM 1017 N N . ARG A 1 134 ? -20.797 -4.324 4.379 1 95.62 134 ARG A N 1
ATOM 1018 C CA . ARG A 1 134 ? -19.922 -5.434 3.998 1 95.62 134 ARG A CA 1
ATOM 1019 C C . ARG A 1 134 ? -18.453 -5.051 4.129 1 95.62 134 ARG A C 1
ATOM 1021 O O . ARG A 1 134 ? -17.609 -5.906 4.387 1 95.62 134 ARG A O 1
ATOM 1028 N N . HIS A 1 135 ? -18.094 -3.781 3.936 1 97.94 135 HIS A N 1
ATOM 1029 C CA . HIS A 1 135 ? -16.719 -3.33 4.043 1 97.94 135 HIS A CA 1
ATOM 1030 C C . HIS A 1 135 ? -16.234 -3.363 5.492 1 97.94 135 HIS A C 1
ATOM 1032 O O . HIS A 1 135 ? -15.062 -3.639 5.754 1 97.94 135 HIS A O 1
ATOM 1038 N N . ALA A 1 136 ? -17.141 -3.059 6.43 1 98.19 136 ALA A N 1
ATOM 1039 C CA . ALA A 1 136 ? -16.781 -3.129 7.844 1 98.19 136 ALA A CA 1
ATOM 1040 C C . ALA A 1 136 ? -16.391 -4.551 8.234 1 98.19 136 ALA A C 1
ATOM 1042 O O . ALA A 1 136 ? -15.445 -4.746 9.016 1 98.19 136 ALA A O 1
ATOM 1043 N N . ARG A 1 137 ? -17.125 -5.531 7.742 1 97.62 137 ARG A N 1
ATOM 1044 C CA . ARG A 1 137 ? -16.797 -6.934 7.996 1 97.62 137 ARG A CA 1
ATOM 1045 C C . ARG A 1 137 ? -15.391 -7.27 7.52 1 97.62 137 ARG A C 1
ATOM 1047 O O . ARG A 1 137 ? -14.633 -7.949 8.219 1 97.62 137 ARG A O 1
ATOM 1054 N N . ARG A 1 138 ? -15.008 -6.852 6.359 1 98.06 138 ARG A N 1
ATOM 1055 C CA . ARG A 1 138 ? -13.68 -7.086 5.793 1 98.06 138 ARG A CA 1
ATOM 1056 C C . ARG A 1 138 ? -12.609 -6.395 6.625 1 98.06 138 ARG A C 1
ATOM 1058 O O . ARG A 1 138 ? -11.586 -7.004 6.961 1 98.06 138 ARG A O 1
ATOM 1065 N N . VAL A 1 139 ? -12.828 -5.09 6.906 1 98.62 139 VAL A N 1
ATOM 1066 C CA . VAL A 1 139 ? -11.883 -4.266 7.648 1 98.62 139 VAL A CA 1
ATOM 1067 C C . VAL A 1 139 ? -11.617 -4.887 9.016 1 98.62 139 VAL A C 1
ATOM 1069 O O . VAL A 1 139 ? -10.477 -4.887 9.492 1 98.62 139 VAL A O 1
ATOM 1072 N N . ASP A 1 140 ? -12.633 -5.504 9.641 1 98.44 140 ASP A N 1
ATOM 1073 C CA . ASP A 1 140 ? -12.516 -6.109 10.969 1 98.44 140 ASP A CA 1
ATOM 1074 C C . ASP A 1 140 ? -11.586 -7.324 10.93 1 98.44 140 ASP A C 1
ATOM 1076 O O . ASP A 1 140 ? -11.062 -7.738 11.969 1 98.44 140 ASP A O 1
ATOM 1080 N N . LYS A 1 141 ? -11.336 -7.914 9.734 1 98.75 141 LYS A N 1
ATOM 1081 C CA . LYS A 1 141 ? -10.531 -9.125 9.594 1 98.75 141 LYS A CA 1
ATOM 1082 C C . LYS A 1 141 ? -9.102 -8.789 9.195 1 98.75 141 LYS A C 1
ATOM 1084 O O . LYS A 1 141 ? -8.258 -9.68 9.07 1 98.75 141 LYS A O 1
ATOM 1089 N N . ILE A 1 142 ? -8.75 -7.473 8.992 1 98.81 142 ILE A N 1
ATOM 1090 C CA . ILE A 1 142 ? -7.445 -7.062 8.477 1 98.81 142 ILE A CA 1
ATOM 1091 C C . ILE A 1 142 ? -6.371 -7.32 9.531 1 98.81 142 ILE A C 1
ATOM 1093 O O . ILE A 1 142 ? -5.309 -7.867 9.227 1 98.81 142 ILE A O 1
ATOM 1097 N N . PRO A 1 143 ? -6.559 -6.98 10.789 1 97.94 143 PRO A N 1
ATOM 1098 C CA . PRO A 1 143 ? -5.488 -7.203 11.758 1 97.94 143 PRO A CA 1
ATOM 1099 C C . PRO A 1 143 ? -5.156 -8.68 11.945 1 97.94 143 PRO A C 1
ATOM 1101 O O . PRO A 1 143 ? -6.016 -9.539 11.742 1 97.94 143 PRO A O 1
ATOM 1104 N N . CYS A 1 144 ? -3.904 -8.984 12.242 1 93.12 144 CYS A N 1
ATOM 1105 C CA . CYS A 1 144 ? -3.521 -10.367 12.484 1 93.12 144 CYS A CA 1
ATOM 1106 C C . CYS A 1 144 ? -2.768 -10.5 13.805 1 93.12 144 CYS A C 1
ATOM 1108 O O . CYS A 1 144 ? -2.242 -9.508 14.328 1 93.12 144 CYS A O 1
ATOM 1110 N N . MET B 1 1 ? 15.828 -25.562 -7.328 1 49.25 1 MET B N 1
ATOM 1111 C CA . MET B 1 1 ? 14.414 -25.906 -7.242 1 49.25 1 MET B CA 1
ATOM 1112 C C . MET B 1 1 ? 13.531 -24.766 -7.742 1 49.25 1 MET B C 1
ATOM 1114 O O . MET B 1 1 ? 13.914 -23.594 -7.641 1 49.25 1 MET B O 1
ATOM 1118 N N . SER B 1 2 ? 12.492 -24.969 -8.68 1 66.69 2 SER B N 1
ATOM 1119 C CA . SER B 1 2 ? 11.688 -23.922 -9.289 1 66.69 2 SER B CA 1
ATOM 1120 C C . SER B 1 2 ? 10.969 -23.094 -8.234 1 66.69 2 SER B C 1
ATOM 1122 O O . SER B 1 2 ? 10.57 -23.609 -7.191 1 66.69 2 SER B O 1
ATOM 1124 N N . GLU B 1 3 ? 11.109 -21.844 -8.258 1 85.44 3 GLU B N 1
ATOM 1125 C CA . GLU B 1 3 ? 10.484 -20.953 -7.273 1 85.44 3 GLU B CA 1
ATOM 1126 C C . GLU B 1 3 ? 8.961 -21.016 -7.359 1 85.44 3 GLU B C 1
ATOM 1128 O O . GLU B 1 3 ? 8.391 -20.938 -8.445 1 85.44 3 GLU B O 1
ATOM 1133 N N . ILE B 1 4 ? 8.273 -21.438 -6.238 1 96.31 4 ILE B N 1
ATOM 1134 C CA . ILE B 1 4 ? 6.816 -21.438 -6.148 1 96.31 4 ILE B CA 1
ATOM 1135 C C . ILE B 1 4 ? 6.316 -20.016 -5.891 1 96.31 4 ILE B C 1
ATOM 1137 O O . ILE B 1 4 ? 6.777 -19.359 -4.961 1 96.31 4 ILE B O 1
ATOM 1141 N N . ILE B 1 5 ? 5.422 -19.578 -6.75 1 98.25 5 ILE B N 1
ATOM 1142 C CA . ILE B 1 5 ? 4.836 -18.25 -6.613 1 98.25 5 ILE B CA 1
ATOM 1143 C C . ILE B 1 5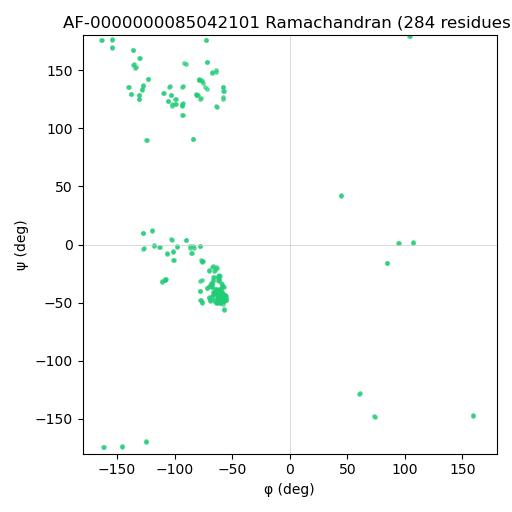 ? 3.461 -18.359 -5.957 1 98.25 5 ILE B C 1
ATOM 1145 O O . ILE B 1 5 ? 2.594 -19.094 -6.438 1 98.25 5 ILE B O 1
ATOM 1149 N N . ALA B 1 6 ? 3.277 -17.734 -4.859 1 98.81 6 ALA B N 1
ATOM 1150 C CA . ALA B 1 6 ? 1.958 -17.625 -4.238 1 98.81 6 ALA B CA 1
ATOM 1151 C C . ALA B 1 6 ? 1.086 -16.609 -4.969 1 98.81 6 ALA B C 1
ATOM 1153 O O . ALA B 1 6 ? 1.57 -15.555 -5.391 1 98.81 6 ALA B O 1
ATOM 1154 N N . ILE B 1 7 ? -0.199 -16.938 -5.145 1 98.94 7 ILE B N 1
ATOM 1155 C CA . ILE B 1 7 ? -1.094 -15.961 -5.758 1 98.94 7 ILE B CA 1
ATOM 1156 C C . ILE B 1 7 ? -2.445 -15.977 -5.051 1 98.94 7 ILE B C 1
ATOM 1158 O O . ILE B 1 7 ? -2.93 -17.047 -4.656 1 98.94 7 ILE B O 1
ATOM 1162 N N . GLY B 1 8 ? -3.021 -14.867 -4.746 1 98.88 8 GLY B N 1
ATOM 1163 C CA . GLY B 1 8 ? -4.316 -14.727 -4.102 1 98.88 8 GLY B CA 1
ATOM 1164 C C . GLY B 1 8 ? -4.914 -13.336 -4.27 1 98.88 8 GLY B C 1
ATOM 1165 O O . GLY B 1 8 ? -4.418 -12.531 -5.059 1 98.88 8 GLY B O 1
ATOM 1166 N N . GLY B 1 9 ? -6.047 -13.133 -3.592 1 98.62 9 GLY B N 1
ATOM 1167 C CA . GLY B 1 9 ? -6.699 -11.836 -3.701 1 98.62 9 GLY B CA 1
ATOM 1168 C C . GLY B 1 9 ? -8.164 -11.875 -3.32 1 98.62 9 GLY B C 1
ATOM 1169 O O . GLY B 1 9 ? -8.547 -12.531 -2.354 1 98.62 9 GLY B O 1
ATOM 1170 N N . ASP B 1 10 ? -8.922 -11.031 -3.992 1 98.5 10 ASP B N 1
ATOM 1171 C CA . ASP B 1 10 ? -10.367 -11.047 -3.787 1 98.5 10 ASP B CA 1
ATOM 1172 C C . ASP B 1 10 ? -11.109 -11.242 -5.109 1 98.5 10 ASP B C 1
ATOM 1174 O O . ASP B 1 10 ? -10.5 -11.602 -6.117 1 98.5 10 ASP B O 1
ATOM 1178 N N . HIS B 1 11 ? -12.398 -11.062 -5.074 1 98.62 11 HIS B N 1
ATOM 1179 C CA . HIS B 1 11 ? -13.258 -11.367 -6.211 1 98.62 11 HIS B CA 1
ATOM 1180 C C . HIS B 1 11 ? -13.008 -10.414 -7.371 1 98.62 11 HIS B C 1
ATOM 1182 O O . HIS B 1 11 ? -13.133 -10.797 -8.539 1 98.62 11 HIS B O 1
ATOM 1188 N N . ALA B 1 12 ? -12.672 -9.211 -7.074 1 98.12 12 ALA B N 1
ATOM 1189 C CA . ALA B 1 12 ? -12.398 -8.25 -8.141 1 98.12 12 ALA B CA 1
ATOM 1190 C C . ALA B 1 12 ? -11.156 -8.656 -8.93 1 98.12 12 ALA B C 1
ATOM 1192 O O . ALA B 1 12 ? -10.984 -8.25 -10.086 1 98.12 12 ALA B O 1
ATOM 1193 N N . GLY B 1 13 ? -10.289 -9.453 -8.32 1 98.5 13 GLY B N 1
ATOM 1194 C CA . GLY B 1 13 ? -9.055 -9.875 -8.953 1 98.5 13 GLY B CA 1
ATOM 1195 C C . GLY B 1 13 ? -9.117 -11.297 -9.492 1 98.5 13 GLY B C 1
ATOM 1196 O O . GLY B 1 13 ? -8.117 -11.812 -10 1 98.5 13 GLY B O 1
ATOM 1197 N N . PHE B 1 14 ? -10.266 -11.906 -9.398 1 98.69 14 PHE B N 1
ATOM 1198 C CA . PHE B 1 14 ? -10.375 -13.336 -9.672 1 98.69 14 PHE B CA 1
ATOM 1199 C C . PHE B 1 14 ? -9.961 -13.648 -11.109 1 98.69 14 PHE B C 1
ATOM 1201 O O . PHE B 1 14 ? -9.164 -14.555 -11.344 1 98.69 14 PHE B O 1
ATOM 1208 N N . THR B 1 15 ? -10.484 -12.945 -12.062 1 98.69 15 THR B N 1
ATOM 1209 C CA . THR B 1 15 ? -10.203 -13.203 -13.469 1 98.69 15 THR B CA 1
ATOM 1210 C C . THR B 1 15 ? -8.719 -12.992 -13.773 1 98.69 15 THR B C 1
ATOM 1212 O O . THR B 1 15 ? -8.102 -13.812 -14.445 1 98.69 15 THR B O 1
ATOM 1215 N N . TYR B 1 16 ? -8.148 -11.914 -13.297 1 98.88 16 TYR B N 1
ATOM 1216 C CA . TYR B 1 16 ? -6.723 -11.656 -13.469 1 98.88 16 TYR B CA 1
ATOM 1217 C C . TYR B 1 16 ? -5.891 -12.781 -12.859 1 98.88 16 TYR B C 1
ATOM 1219 O O . TYR B 1 16 ? -4.898 -13.219 -13.453 1 98.88 16 TYR B O 1
ATOM 1227 N N . LYS B 1 17 ? -6.328 -13.195 -11.672 1 98.88 17 LYS B N 1
ATOM 1228 C CA . LYS B 1 17 ? -5.609 -14.258 -10.977 1 98.88 17 LYS B CA 1
ATOM 1229 C C . LYS B 1 17 ? -5.547 -15.523 -11.828 1 98.88 17 LYS B C 1
ATOM 1231 O O . LYS B 1 17 ? -4.477 -16.094 -12.023 1 98.88 17 LYS B O 1
ATOM 1236 N N . GLN B 1 18 ? -6.652 -15.914 -12.367 1 98.88 18 GLN B N 1
ATOM 1237 C CA . GLN B 1 18 ? -6.723 -17.125 -13.18 1 98.88 18 GLN B CA 1
ATOM 1238 C C . GLN B 1 18 ? -5.84 -17.016 -14.414 1 98.88 18 GLN B C 1
ATOM 1240 O O . GLN B 1 18 ? -5.098 -17.953 -14.742 1 98.88 18 GLN B O 1
ATOM 1245 N N . LYS B 1 19 ? -5.914 -15.914 -15.047 1 98.88 19 LYS B N 1
ATOM 1246 C CA . LYS B 1 19 ? -5.121 -15.703 -16.25 1 98.88 19 LYS B CA 1
ATOM 1247 C C . LYS B 1 19 ? -3.629 -15.672 -15.938 1 98.88 19 LYS B C 1
ATOM 1249 O O . LYS B 1 19 ? -2.816 -16.219 -16.688 1 98.88 19 LYS B O 1
ATOM 1254 N N . LEU B 1 20 ? -3.238 -15 -14.852 1 98.88 20 LEU B N 1
ATOM 1255 C CA . LEU B 1 20 ? -1.834 -14.914 -14.469 1 98.88 20 LEU B CA 1
ATOM 1256 C C . LEU B 1 20 ? -1.279 -16.297 -14.117 1 98.88 20 LEU B C 1
ATOM 1258 O O . LEU B 1 20 ? -0.116 -16.578 -14.406 1 98.88 20 LEU B O 1
ATOM 1262 N N . ILE B 1 21 ? -2.092 -17.109 -13.414 1 98.81 21 ILE B N 1
ATOM 1263 C CA . ILE B 1 21 ? -1.662 -18.453 -13.086 1 98.81 21 ILE B CA 1
ATOM 1264 C C . ILE B 1 21 ? -1.268 -19.203 -14.359 1 98.81 21 ILE B C 1
ATOM 1266 O O . ILE B 1 21 ? -0.201 -19.812 -14.422 1 98.81 21 ILE B O 1
ATOM 1270 N N . GLU B 1 22 ? -2.076 -19.078 -15.367 1 98.62 22 GLU B N 1
ATOM 1271 C CA . GLU B 1 22 ? -1.794 -19.734 -16.641 1 98.62 22 GLU B CA 1
ATOM 1272 C C . GLU B 1 22 ? -0.503 -19.203 -17.266 1 98.62 22 GLU B C 1
ATOM 1274 O O . GLU B 1 22 ? 0.329 -19.984 -17.734 1 98.62 22 GLU B O 1
ATOM 1279 N N . VAL B 1 23 ? -0.399 -17.906 -17.312 1 98.38 23 VAL B N 1
ATOM 1280 C CA . VAL B 1 23 ? 0.77 -17.25 -17.891 1 98.38 23 VAL B CA 1
ATOM 1281 C C . VAL B 1 23 ? 2.033 -17.719 -17.172 1 98.38 23 VAL B C 1
ATOM 1283 O O . VAL B 1 23 ? 3.035 -18.047 -17.812 1 98.38 23 VAL B O 1
ATOM 1286 N N . LEU B 1 24 ? 2.006 -17.703 -15.844 1 98 24 LEU B N 1
ATOM 1287 C CA . LEU B 1 24 ? 3.162 -18.078 -15.023 1 98 24 LEU B CA 1
ATOM 1288 C C . LEU B 1 24 ? 3.529 -19.531 -15.227 1 98 24 LEU B C 1
ATOM 1290 O O . LEU B 1 24 ? 4.707 -19.875 -15.344 1 98 24 LEU B O 1
ATOM 1294 N N . GLN B 1 25 ? 2.525 -20.391 -15.273 1 97.81 25 GLN B N 1
ATOM 1295 C CA . GLN B 1 25 ? 2.773 -21.812 -15.492 1 97.81 25 GLN B CA 1
ATOM 1296 C C . GLN B 1 25 ? 3.393 -22.062 -16.859 1 97.81 25 GLN B C 1
ATOM 1298 O O . GLN B 1 25 ? 4.301 -22.875 -17 1 97.81 25 GLN B O 1
ATOM 1303 N N . LYS B 1 26 ? 2.93 -21.391 -17.844 1 97.38 26 LYS B N 1
ATOM 1304 C CA . LYS B 1 26 ? 3.492 -21.5 -19.188 1 97.38 26 LYS B CA 1
ATOM 1305 C C . LYS B 1 26 ? 4.957 -21.062 -19.203 1 97.38 26 LYS B C 1
ATOM 1307 O O . LYS B 1 26 ? 5.746 -21.562 -20 1 97.38 26 LYS B O 1
ATOM 1312 N N . LYS B 1 27 ? 5.316 -20.188 -18.359 1 95.56 27 LYS B N 1
ATOM 1313 C CA . LYS B 1 27 ? 6.688 -19.703 -18.281 1 95.56 27 LYS B CA 1
ATOM 1314 C C . LYS B 1 27 ? 7.543 -20.609 -17.406 1 95.56 27 LYS B C 1
ATOM 1316 O O . LYS B 1 27 ? 8.727 -20.344 -17.188 1 95.56 27 LYS B O 1
ATOM 1321 N N . GLY B 1 28 ? 6.922 -21.594 -16.734 1 95.44 28 GLY B N 1
ATOM 1322 C CA . GLY B 1 28 ? 7.676 -22.594 -16.016 1 95.44 28 GLY B CA 1
ATOM 1323 C C . GLY B 1 28 ? 7.621 -22.438 -14.516 1 95.44 28 GLY B C 1
ATOM 1324 O O . GLY B 1 28 ? 8.281 -23.172 -13.773 1 95.44 28 GLY B O 1
ATOM 1325 N N . TYR B 1 29 ? 6.867 -21.453 -14.055 1 96.31 29 TYR B N 1
ATOM 1326 C CA . TYR B 1 29 ? 6.73 -21.297 -12.617 1 96.31 29 TYR B CA 1
ATOM 1327 C C . TYR B 1 29 ? 5.742 -22.297 -12.039 1 96.31 29 TYR B C 1
ATOM 1329 O O . TYR B 1 29 ? 4.75 -22.641 -12.688 1 96.31 29 TYR B O 1
ATOM 1337 N N . GLU B 1 30 ? 6.059 -22.797 -10.867 1 97.5 30 GLU B N 1
ATOM 1338 C CA . GLU B 1 30 ? 5.008 -23.375 -10.039 1 97.5 30 GLU B CA 1
ATOM 1339 C C . GLU B 1 30 ? 4.203 -22.281 -9.328 1 97.5 30 GLU B C 1
ATOM 1341 O O . GLU B 1 30 ? 4.766 -21.281 -8.891 1 97.5 30 GLU B O 1
ATOM 1346 N N . VAL B 1 31 ? 2.91 -22.516 -9.242 1 98.31 31 VAL B N 1
ATOM 1347 C CA . VAL B 1 31 ? 2.051 -21.5 -8.641 1 98.31 31 VAL B CA 1
ATOM 1348 C C . VAL B 1 31 ? 1.152 -22.156 -7.586 1 98.31 31 VAL B C 1
ATOM 1350 O O . VAL B 1 31 ? 0.56 -23.203 -7.824 1 98.31 31 VAL B O 1
ATOM 1353 N N . LYS B 1 32 ? 1.128 -21.609 -6.406 1 98.56 32 LYS B N 1
ATOM 1354 C CA . LYS B 1 32 ? 0.135 -21.969 -5.402 1 98.56 32 LYS B CA 1
ATOM 1355 C C . LYS B 1 32 ? -0.968 -20.922 -5.309 1 98.56 32 LYS B C 1
ATOM 1357 O O . LYS B 1 32 ? -0.705 -19.766 -4.969 1 98.56 32 LYS B O 1
ATOM 1362 N N . ASP B 1 33 ? -2.135 -21.391 -5.578 1 98.81 33 ASP B N 1
ATOM 1363 C CA . ASP B 1 33 ? -3.314 -20.531 -5.582 1 98.81 33 ASP B CA 1
ATOM 1364 C C . ASP B 1 33 ? -4 -20.531 -4.219 1 98.81 33 ASP B C 1
ATOM 1366 O O . ASP B 1 33 ? -4.496 -21.562 -3.77 1 98.81 33 ASP B O 1
ATOM 1370 N N . PHE B 1 34 ? -4.148 -19.391 -3.584 1 98.88 34 PHE B N 1
ATOM 1371 C CA . PHE B 1 34 ? -4.734 -19.266 -2.254 1 98.88 34 PHE B CA 1
ATOM 1372 C C . PHE B 1 34 ? -6.176 -18.781 -2.334 1 98.88 34 PHE B C 1
ATOM 1374 O O . PHE B 1 34 ? -6.859 -18.672 -1.313 1 98.88 34 PHE B O 1
ATOM 1381 N N . GLY B 1 35 ? -6.578 -18.453 -3.51 1 98.69 35 GLY B N 1
ATOM 1382 C CA . GLY B 1 35 ? -7.957 -18.047 -3.707 1 98.69 35 GLY B CA 1
ATOM 1383 C C . GLY B 1 35 ? -8.117 -16.547 -3.871 1 98.69 35 GLY B C 1
ATOM 1384 O O . GLY B 1 35 ? -7.125 -15.812 -3.938 1 98.69 35 GLY B O 1
ATOM 1385 N N . PRO B 1 36 ? -9.375 -16.141 -4.066 1 98.5 36 PRO B N 1
ATOM 1386 C CA . PRO B 1 36 ? -10.609 -16.938 -4.02 1 98.5 36 PRO B CA 1
ATOM 1387 C C . PRO B 1 36 ? -10.766 -17.859 -5.227 1 98.5 36 PRO B C 1
ATOM 1389 O O . PRO B 1 36 ? -9.938 -17.828 -6.145 1 98.5 36 PRO B O 1
ATOM 1392 N N . PHE B 1 37 ? -11.844 -18.703 -5.215 1 98.5 37 PHE B N 1
ATOM 1393 C CA . PHE B 1 37 ? -11.938 -19.75 -6.211 1 98.5 37 PHE B CA 1
ATOM 1394 C C . PHE B 1 37 ? -13.188 -19.594 -7.066 1 98.5 37 PHE B C 1
ATOM 1396 O O . PHE B 1 37 ? -13.602 -20.531 -7.754 1 98.5 37 PHE B O 1
ATOM 1403 N N . SER B 1 38 ? -13.852 -18.375 -6.945 1 97.56 38 SER B N 1
ATOM 1404 C CA . SER B 1 38 ? -14.961 -17.953 -7.797 1 97.56 38 SER B CA 1
ATOM 1405 C C . SER B 1 38 ? -15.07 -16.438 -7.875 1 97.56 38 SER B C 1
ATOM 1407 O O . SER B 1 38 ? -14.328 -15.727 -7.199 1 97.56 38 SER B O 1
ATOM 1409 N N . GLU B 1 39 ? -15.992 -15.984 -8.68 1 97 39 GLU B N 1
ATOM 1410 C CA . GLU B 1 39 ? -16.219 -14.555 -8.867 1 97 39 GLU B CA 1
ATOM 1411 C C . GLU B 1 39 ? -17.109 -13.992 -7.77 1 97 39 GLU B C 1
ATOM 1413 O O . GLU B 1 39 ? -17.344 -12.781 -7.715 1 97 39 GLU B O 1
ATOM 1418 N N . GLY B 1 40 ? -17.594 -14.836 -6.852 1 97.94 40 GLY B N 1
ATOM 1419 C CA . GLY B 1 40 ? -18.469 -14.383 -5.781 1 97.94 40 GLY B CA 1
ATOM 1420 C C . GLY B 1 40 ? -17.766 -13.477 -4.785 1 97.94 40 GLY B C 1
ATOM 1421 O O . GLY B 1 40 ? -16.562 -13.648 -4.516 1 97.94 40 GLY B O 1
ATOM 1422 N N . SER B 1 41 ? -18.531 -12.555 -4.242 1 97.56 41 SER B N 1
ATOM 1423 C CA . SER B 1 41 ? -18 -11.617 -3.258 1 97.56 41 SER B CA 1
ATOM 1424 C C . SER B 1 41 ? -17.391 -12.344 -2.066 1 97.56 41 SER B C 1
ATOM 1426 O O . SER B 1 41 ? -17.984 -13.281 -1.533 1 97.56 41 SER B O 1
ATOM 1428 N N . VAL B 1 42 ? -16.219 -11.969 -1.663 1 98.31 42 VAL B N 1
ATOM 1429 C CA . VAL B 1 42 ? -15.531 -12.594 -0.538 1 98.31 42 VAL B CA 1
ATOM 1430 C C . VAL B 1 42 ? -14.906 -11.516 0.341 1 98.31 42 VAL B C 1
ATOM 1432 O O . VAL B 1 42 ? -14.844 -10.344 -0.045 1 98.31 42 VAL B O 1
ATOM 1435 N N . ASP B 1 43 ? -14.484 -11.953 1.509 1 98.38 43 ASP B N 1
ATOM 1436 C CA . ASP B 1 43 ? -13.633 -11.133 2.361 1 98.38 43 ASP B CA 1
ATOM 1437 C C . ASP B 1 43 ? -12.156 -11.438 2.109 1 98.38 43 ASP B C 1
ATOM 1439 O O . ASP B 1 43 ? -11.656 -12.492 2.502 1 98.38 43 ASP B O 1
ATOM 1443 N N . TYR B 1 44 ? -11.438 -10.5 1.527 1 98.62 44 TYR B N 1
ATOM 1444 C CA . TYR B 1 44 ? -10.078 -10.734 1.035 1 98.62 44 TYR B CA 1
ATOM 1445 C C . TYR B 1 44 ? -9.156 -11.172 2.164 1 98.62 44 TYR B C 1
ATOM 1447 O O . TYR B 1 44 ? -8.25 -11.984 1.951 1 98.62 44 TYR B O 1
ATOM 1455 N N . PRO B 1 45 ? -9.305 -10.727 3.422 1 98.81 45 PRO B N 1
ATOM 1456 C CA . PRO B 1 45 ? -8.328 -11.148 4.434 1 98.81 45 PRO B CA 1
ATOM 1457 C C . PRO B 1 45 ? -8.305 -12.664 4.633 1 98.81 45 PRO B C 1
ATOM 1459 O O . PRO B 1 45 ? -7.27 -13.227 5 1 98.81 45 PRO B O 1
ATOM 1462 N N . ASP B 1 46 ? -9.453 -13.344 4.336 1 98.75 46 ASP B N 1
ATOM 1463 C CA . ASP B 1 46 ? -9.555 -14.789 4.508 1 98.75 46 ASP B CA 1
ATOM 1464 C C . ASP B 1 46 ? -8.594 -15.523 3.578 1 98.75 46 ASP B C 1
ATOM 1466 O O . ASP B 1 46 ? -8.242 -16.688 3.824 1 98.75 46 ASP B O 1
ATOM 1470 N N . PHE B 1 47 ? -8.133 -14.898 2.551 1 98.88 47 PHE B N 1
ATOM 1471 C CA . PHE B 1 47 ? -7.242 -15.516 1.571 1 98.88 47 PHE B CA 1
ATOM 1472 C C . PHE B 1 47 ? -5.828 -14.953 1.696 1 98.88 47 PHE B C 1
ATOM 1474 O O . PHE B 1 47 ? -4.852 -15.641 1.39 1 98.88 47 PHE B O 1
ATOM 1481 N N . ILE B 1 48 ? -5.719 -13.719 2.107 1 98.94 48 ILE B N 1
ATOM 1482 C CA . ILE B 1 48 ? -4.438 -13.023 2.137 1 98.94 48 ILE B CA 1
ATOM 1483 C C . ILE B 1 48 ? -3.635 -13.477 3.354 1 98.94 48 ILE B C 1
ATOM 1485 O O . ILE B 1 48 ? -2.418 -13.664 3.268 1 98.94 48 ILE B O 1
ATOM 1489 N N . HIS B 1 49 ? -4.301 -13.664 4.547 1 98.88 49 HIS B N 1
ATOM 1490 C CA . HIS B 1 49 ? -3.574 -14.086 5.738 1 98.88 49 HIS B CA 1
ATOM 1491 C C . HIS B 1 49 ? -2.898 -15.438 5.523 1 98.88 49 HIS B C 1
ATOM 1493 O O . HIS B 1 49 ? -1.696 -15.578 5.758 1 98.88 49 HIS B O 1
ATOM 1499 N N . PRO B 1 50 ? -3.652 -16.484 5.027 1 98.69 50 PRO B N 1
ATOM 1500 C CA . PRO B 1 50 ? -2.98 -17.766 4.781 1 98.69 50 PRO B CA 1
ATOM 1501 C C . PRO B 1 50 ? -1.838 -17.656 3.775 1 98.69 50 PRO B C 1
ATOM 1503 O O . PRO B 1 50 ? -0.807 -18.312 3.926 1 98.69 50 PRO B O 1
ATOM 1506 N N . LEU B 1 51 ? -1.978 -16.859 2.74 1 98.81 51 LEU B N 1
ATOM 1507 C CA . LEU B 1 51 ? -0.927 -16.641 1.753 1 98.81 51 LEU B CA 1
ATOM 1508 C C . LEU B 1 51 ? 0.318 -16.047 2.412 1 98.81 51 LEU B C 1
ATOM 1510 O O . LEU B 1 51 ? 1.429 -16.531 2.191 1 98.81 51 LEU B O 1
ATOM 1514 N N . CYS B 1 52 ? 0.16 -15.047 3.236 1 98.69 52 CYS B N 1
ATOM 1515 C CA . CYS B 1 52 ? 1.265 -14.391 3.922 1 98.69 52 CYS B CA 1
ATOM 1516 C C . CYS B 1 52 ? 1.943 -15.336 4.902 1 98.69 52 CYS B C 1
ATOM 1518 O O . CYS B 1 52 ? 3.168 -15.32 5.043 1 98.69 52 CYS B O 1
ATOM 1520 N N . ASN B 1 53 ? 1.145 -16.109 5.598 1 98.38 53 ASN B N 1
ATOM 1521 C CA . ASN B 1 53 ? 1.713 -17.094 6.5 1 98.38 53 ASN B CA 1
ATOM 1522 C C . ASN B 1 53 ? 2.619 -18.078 5.754 1 98.38 53 ASN B C 1
ATOM 1524 O O . ASN B 1 53 ? 3.674 -18.453 6.262 1 98.38 53 ASN B O 1
ATOM 1528 N N . ALA B 1 54 ? 2.215 -18.516 4.562 1 97.62 54 ALA B N 1
ATOM 1529 C CA . ALA B 1 54 ? 3.014 -19.422 3.754 1 97.62 54 ALA B CA 1
ATOM 1530 C C . ALA B 1 54 ? 4.34 -18.797 3.35 1 97.62 54 ALA B C 1
ATOM 1532 O O . ALA B 1 54 ? 5.379 -19.453 3.342 1 97.62 54 ALA B O 1
ATOM 1533 N N . ILE B 1 55 ? 4.348 -17.531 3.043 1 97.69 55 ILE B N 1
ATOM 1534 C CA . ILE B 1 55 ? 5.555 -16.797 2.664 1 97.69 55 ILE B CA 1
ATOM 1535 C C . ILE B 1 55 ? 6.473 -16.656 3.877 1 97.69 55 ILE B C 1
ATOM 1537 O O . ILE B 1 55 ? 7.672 -16.922 3.793 1 97.69 55 ILE B O 1
ATOM 1541 N N . THR B 1 56 ? 5.926 -16.234 4.98 1 96.62 56 THR B N 1
ATOM 1542 C CA . THR B 1 56 ? 6.727 -15.93 6.164 1 96.62 56 THR B CA 1
ATOM 1543 C C . THR B 1 56 ? 7.289 -17.219 6.773 1 96.62 56 THR B C 1
ATOM 1545 O O . THR B 1 56 ? 8.305 -17.188 7.465 1 96.62 56 THR B O 1
ATOM 1548 N N . SER B 1 57 ? 6.641 -18.328 6.488 1 95.12 57 SER B N 1
ATOM 1549 C CA . SER B 1 57 ? 7.137 -19.625 6.969 1 95.12 57 SER B CA 1
ATOM 1550 C C . SER B 1 57 ? 8.32 -20.094 6.145 1 95.12 57 SER B C 1
ATOM 1552 O O . SER B 1 57 ? 9.039 -21.016 6.547 1 95.12 57 SER B O 1
ATOM 1554 N N . GLY B 1 58 ? 8.523 -19.438 4.984 1 93.06 58 GLY B N 1
ATOM 1555 C CA . GLY B 1 58 ? 9.648 -19.797 4.145 1 93.06 58 GLY B CA 1
ATOM 1556 C C . GLY B 1 58 ? 9.289 -20.797 3.062 1 93.06 58 GLY B C 1
ATOM 1557 O O . GLY B 1 58 ? 10.133 -21.172 2.248 1 93.06 58 GLY B O 1
ATOM 1558 N N . GLU B 1 59 ? 8.062 -21.234 2.93 1 90.06 59 GLU B N 1
ATOM 1559 C CA . GLU B 1 59 ? 7.613 -22.172 1.906 1 90.06 59 GLU B CA 1
ATOM 1560 C C . GLU B 1 59 ? 7.684 -21.547 0.516 1 90.06 59 GLU B C 1
ATOM 1562 O O . GLU B 1 59 ? 7.957 -22.234 -0.468 1 90.06 59 GLU B O 1
ATOM 1567 N N . MET B 1 60 ? 7.426 -20.266 0.502 1 93 60 MET B N 1
ATOM 1568 C CA . MET B 1 60 ? 7.477 -19.453 -0.713 1 93 60 MET B CA 1
ATOM 1569 C C . MET B 1 60 ? 8.188 -18.125 -0.455 1 93 60 MET B C 1
ATOM 1571 O O . MET B 1 60 ? 8.188 -17.625 0.671 1 93 60 MET B O 1
ATOM 1575 N N . LYS B 1 61 ? 8.695 -17.641 -1.508 1 94.88 61 LYS B N 1
ATOM 1576 C CA . LYS B 1 61 ? 9.5 -16.438 -1.293 1 94.88 61 LYS B CA 1
ATOM 1577 C C . LYS B 1 61 ? 8.82 -15.211 -1.895 1 94.88 61 LYS B C 1
ATOM 1579 O O . LYS B 1 61 ? 9.039 -14.086 -1.436 1 94.88 61 LYS B O 1
ATOM 1584 N N . ARG B 1 62 ? 8.086 -15.453 -2.99 1 97.94 62 ARG B N 1
ATOM 1585 C CA . ARG B 1 62 ? 7.441 -14.352 -3.705 1 97.94 62 ARG B CA 1
ATOM 1586 C C . ARG B 1 62 ? 5.969 -14.656 -3.965 1 97.94 62 ARG B C 1
ATOM 1588 O O . ARG B 1 62 ? 5.559 -15.82 -3.936 1 97.94 62 ARG B O 1
ATOM 1595 N N . GLY B 1 63 ? 5.227 -13.617 -4.227 1 98.75 63 GLY B N 1
ATOM 1596 C CA . GLY B 1 63 ? 3.83 -13.844 -4.562 1 98.75 63 GLY B CA 1
ATOM 1597 C C . GLY B 1 63 ? 3.172 -12.641 -5.215 1 98.75 63 GLY B C 1
ATOM 1598 O O . GLY B 1 63 ? 3.824 -11.625 -5.449 1 98.75 63 GLY B O 1
ATOM 1599 N N . ILE B 1 64 ? 1.926 -12.836 -5.609 1 98.94 64 ILE B N 1
ATOM 1600 C CA . ILE B 1 64 ? 1.07 -11.875 -6.297 1 98.94 64 ILE B CA 1
ATOM 1601 C C . ILE B 1 64 ? -0.288 -11.805 -5.602 1 98.94 64 ILE B C 1
ATOM 1603 O O . ILE B 1 64 ? -0.926 -12.836 -5.367 1 98.94 64 ILE B O 1
ATOM 1607 N N . ILE B 1 65 ? -0.674 -10.656 -5.238 1 99 65 ILE B N 1
ATOM 1608 C CA . ILE B 1 65 ? -2.004 -10.477 -4.668 1 99 65 ILE B CA 1
ATOM 1609 C C . ILE B 1 65 ? -2.779 -9.445 -5.484 1 99 65 ILE B C 1
ATOM 1611 O O . ILE B 1 65 ? -2.195 -8.484 -6.004 1 99 65 ILE B O 1
ATOM 1615 N N . ILE B 1 66 ? -4.121 -9.688 -5.652 1 98.94 66 ILE B N 1
ATOM 1616 C CA . ILE B 1 66 ? -4.898 -8.906 -6.609 1 98.94 66 ILE B CA 1
ATOM 1617 C C . ILE B 1 66 ? -6.254 -8.547 -6.004 1 98.94 66 ILE B C 1
ATOM 1619 O O . ILE B 1 66 ? -6.949 -9.414 -5.473 1 98.94 66 ILE B O 1
ATOM 1623 N N . CYS B 1 67 ? -6.594 -7.355 -6.059 1 98.69 67 CYS B N 1
ATOM 1624 C CA . CYS B 1 67 ? -7.953 -6.918 -5.77 1 98.69 67 CYS B CA 1
ATOM 1625 C C . CYS B 1 67 ? -8.336 -5.727 -6.641 1 98.69 67 CYS B C 1
ATOM 1627 O O . CYS B 1 67 ? -7.684 -5.449 -7.648 1 98.69 67 CYS B O 1
ATOM 1629 N N . GLY B 1 68 ? -9.453 -5.129 -6.434 1 98.44 68 GLY B N 1
ATOM 1630 C CA . GLY B 1 68 ? -9.906 -4.031 -7.277 1 98.44 68 GLY B CA 1
ATOM 1631 C C . GLY B 1 68 ? -8.922 -2.877 -7.328 1 98.44 68 GLY B C 1
ATOM 1632 O O . GLY B 1 68 ? -8.422 -2.533 -8.398 1 98.44 68 GLY B O 1
ATOM 1633 N N . SER B 1 69 ? -8.562 -2.318 -6.176 1 98.62 69 SER B N 1
ATOM 1634 C CA . SER B 1 69 ? -7.664 -1.171 -6.098 1 98.62 69 SER B CA 1
ATOM 1635 C C . SER B 1 69 ? -6.246 -1.603 -5.738 1 98.62 69 SER B C 1
ATOM 1637 O O . SER B 1 69 ? -5.301 -0.821 -5.875 1 98.62 69 SER B O 1
ATOM 1639 N N . GLY B 1 70 ? -6.074 -2.771 -5.309 1 98.75 70 GLY B N 1
ATOM 1640 C CA . GLY B 1 70 ? -4.801 -3.238 -4.789 1 98.75 70 GLY B CA 1
ATOM 1641 C C . GLY B 1 70 ? -4.586 -2.895 -3.328 1 98.75 70 GLY B C 1
ATOM 1642 O O . GLY B 1 70 ? -3.719 -3.471 -2.67 1 98.75 70 GLY B O 1
ATOM 1643 N N . ASN B 1 71 ? -5.324 -1.993 -2.736 1 98.94 71 ASN B N 1
ATOM 1644 C CA . ASN B 1 71 ? -5.078 -1.466 -1.398 1 98.94 71 ASN B CA 1
ATOM 1645 C C . ASN B 1 71 ? -5.531 -2.445 -0.318 1 98.94 71 ASN B C 1
ATOM 1647 O O . ASN B 1 71 ? -4.789 -2.717 0.628 1 98.94 71 ASN B O 1
ATOM 1651 N N . GLY B 1 72 ? -6.785 -3.016 -0.44 1 98.88 72 GLY B N 1
ATOM 1652 C CA . GLY B 1 72 ? -7.27 -3.908 0.6 1 98.88 72 GLY B CA 1
ATOM 1653 C C . GLY B 1 72 ? -6.336 -5.074 0.871 1 98.88 72 GLY B C 1
ATOM 1654 O O . GLY B 1 72 ? -5.977 -5.328 2.021 1 98.88 72 GLY B O 1
ATOM 1655 N N . VAL B 1 73 ? -5.902 -5.711 -0.182 1 98.94 73 VAL B N 1
ATOM 1656 C CA . VAL B 1 73 ? -5.047 -6.887 -0.027 1 98.94 73 VAL B CA 1
ATOM 1657 C C . VAL B 1 73 ? -3.662 -6.457 0.449 1 98.94 73 VAL B C 1
ATOM 1659 O O . VAL B 1 73 ? -3.037 -7.145 1.26 1 98.94 73 VAL B O 1
ATOM 1662 N N . ALA B 1 74 ? -3.141 -5.336 -0.007 1 98.94 74 ALA B N 1
ATOM 1663 C CA . ALA B 1 74 ? -1.823 -4.863 0.41 1 98.94 74 ALA B CA 1
ATOM 1664 C C . ALA B 1 74 ? -1.827 -4.457 1.88 1 98.94 74 ALA B C 1
ATOM 1666 O O . ALA B 1 74 ? -0.886 -4.758 2.617 1 98.94 74 ALA B O 1
ATOM 1667 N N . ILE B 1 75 ? -2.873 -3.703 2.33 1 98.94 75 ILE B N 1
ATOM 1668 C CA . ILE B 1 75 ? -2.998 -3.309 3.729 1 98.94 75 ILE B CA 1
ATOM 1669 C C . ILE B 1 75 ? -3.016 -4.551 4.617 1 98.94 75 ILE B C 1
ATOM 1671 O O . ILE B 1 75 ? -2.314 -4.609 5.629 1 98.94 75 ILE B O 1
ATOM 1675 N N . THR B 1 76 ? -3.783 -5.566 4.242 1 98.94 76 THR B N 1
ATOM 1676 C CA . THR B 1 76 ? -3.887 -6.812 4.992 1 98.94 76 THR B CA 1
ATOM 1677 C C . THR B 1 76 ? -2.537 -7.523 5.043 1 98.94 76 THR B C 1
ATOM 1679 O O . THR B 1 76 ? -2.082 -7.93 6.117 1 98.94 76 THR B O 1
ATOM 1682 N N . ALA B 1 77 ? -1.928 -7.656 3.865 1 98.94 77 ALA B N 1
ATOM 1683 C CA . ALA B 1 77 ? -0.669 -8.391 3.754 1 98.94 77 ALA B CA 1
ATOM 1684 C C . ALA B 1 77 ? 0.422 -7.738 4.598 1 98.94 77 ALA B C 1
ATOM 1686 O O . ALA B 1 77 ? 1.193 -8.43 5.27 1 98.94 77 ALA B O 1
ATOM 1687 N N . ASN B 1 78 ? 0.486 -6.457 4.625 1 98.94 78 ASN B N 1
ATOM 1688 C CA . ASN B 1 78 ? 1.567 -5.73 5.281 1 98.94 78 ASN B CA 1
ATOM 1689 C C . ASN B 1 78 ? 1.376 -5.691 6.797 1 98.94 78 ASN B C 1
ATOM 1691 O O . ASN B 1 78 ? 2.213 -5.148 7.52 1 98.94 78 ASN B O 1
ATOM 1695 N N . LYS B 1 79 ? 0.282 -6.285 7.297 1 98.88 79 LYS B N 1
ATOM 1696 C CA . LYS B 1 79 ? 0.179 -6.508 8.734 1 98.88 79 LYS B CA 1
ATOM 1697 C C . LYS B 1 79 ? 1.214 -7.523 9.211 1 98.88 79 LYS B C 1
ATOM 1699 O O . LYS B 1 79 ? 1.588 -7.535 10.383 1 98.88 79 LYS B O 1
ATOM 1704 N N . HIS B 1 80 ? 1.622 -8.43 8.359 1 98.69 80 HIS B N 1
ATOM 1705 C CA . HIS B 1 80 ? 2.602 -9.469 8.664 1 98.69 80 HIS B CA 1
ATOM 1706 C C . HIS B 1 80 ? 4.023 -8.922 8.602 1 98.69 80 HIS B C 1
ATOM 1708 O O . HIS B 1 80 ? 4.434 -8.367 7.574 1 98.69 80 HIS B O 1
ATOM 1714 N N . GLN B 1 81 ? 4.828 -9.117 9.586 1 97.62 81 GLN B N 1
ATOM 1715 C CA . GLN B 1 81 ? 6.113 -8.453 9.75 1 97.62 81 GLN B CA 1
ATOM 1716 C C . GLN B 1 81 ? 7.094 -8.875 8.656 1 97.62 81 GLN B C 1
ATOM 1718 O O . GLN B 1 81 ? 7.949 -8.094 8.242 1 97.62 81 GLN B O 1
ATOM 1723 N N . GLY B 1 82 ? 7.008 -10.047 8.164 1 97.75 82 GLY B N 1
ATOM 1724 C CA . GLY B 1 82 ? 7.945 -10.547 7.172 1 97.75 82 GLY B CA 1
ATOM 1725 C C . GLY B 1 82 ? 7.504 -10.266 5.746 1 97.75 82 GLY B C 1
ATOM 1726 O O . GLY B 1 82 ? 8.148 -10.711 4.797 1 97.75 82 GLY B O 1
ATOM 1727 N N . ILE B 1 83 ? 6.379 -9.547 5.586 1 98.88 83 ILE B N 1
ATOM 1728 C CA . ILE B 1 83 ? 5.812 -9.281 4.27 1 98.88 83 ILE B CA 1
ATOM 1729 C C . ILE B 1 83 ? 6.109 -7.84 3.865 1 98.88 83 ILE B C 1
ATOM 1731 O O . ILE B 1 83 ? 6.035 -6.926 4.691 1 98.88 83 ILE B O 1
ATOM 1735 N N . ARG B 1 84 ? 6.488 -7.598 2.721 1 98.94 84 ARG B N 1
ATOM 1736 C CA . ARG B 1 84 ? 6.566 -6.305 2.043 1 98.94 84 ARG B CA 1
ATOM 1737 C C . ARG B 1 84 ? 5.781 -6.324 0.736 1 98.94 84 ARG B C 1
ATOM 1739 O O . ARG B 1 84 ? 6.32 -6.68 -0.313 1 98.94 84 ARG B O 1
ATOM 1746 N N . ALA B 1 85 ? 4.488 -5.965 0.777 1 99 85 ALA B N 1
ATOM 1747 C CA . ALA B 1 85 ? 3.588 -5.926 -0.372 1 99 85 ALA B CA 1
ATOM 1748 C C . ALA B 1 85 ? 3.545 -4.531 -0.99 1 99 85 ALA B C 1
ATOM 1750 O O . ALA B 1 85 ? 3.176 -3.562 -0.323 1 99 85 ALA B O 1
ATOM 1751 N N . ALA B 1 86 ? 3.932 -4.414 -2.213 1 98.94 86 ALA B N 1
ATOM 1752 C CA . ALA B 1 86 ? 3.973 -3.133 -2.912 1 98.94 86 ALA B CA 1
ATOM 1753 C C . ALA B 1 86 ? 2.877 -3.051 -3.973 1 98.94 86 ALA B C 1
ATOM 1755 O O . ALA B 1 86 ? 2.705 -3.977 -4.77 1 98.94 86 ALA B O 1
ATOM 1756 N N . ILE B 1 87 ? 2.137 -1.983 -3.969 1 98.94 87 ILE B N 1
ATOM 1757 C CA . ILE B 1 87 ? 1.149 -1.739 -5.012 1 98.94 87 ILE B CA 1
ATOM 1758 C C . ILE B 1 87 ? 1.837 -1.162 -6.25 1 98.94 87 ILE B C 1
ATOM 1760 O O . ILE B 1 87 ? 2.604 -0.201 -6.148 1 98.94 87 ILE B O 1
ATOM 1764 N N . CYS B 1 88 ? 1.602 -1.723 -7.379 1 98.94 88 CYS B N 1
ATOM 1765 C CA . CYS B 1 88 ? 2.199 -1.27 -8.633 1 98.94 88 CYS B CA 1
ATOM 1766 C C . CYS B 1 88 ? 1.133 -1.042 -9.695 1 98.94 88 CYS B C 1
ATOM 1768 O O . CYS B 1 88 ? 0.244 -1.876 -9.875 1 98.94 88 CYS B O 1
ATOM 1770 N N . TRP B 1 89 ? 1.236 0.078 -10.367 1 98.88 89 TRP B N 1
ATOM 1771 C CA . TRP B 1 89 ? 0.305 0.362 -11.453 1 98.88 89 TRP B CA 1
ATOM 1772 C C . TRP B 1 89 ? 1.056 0.732 -12.734 1 98.88 89 TRP B C 1
ATOM 1774 O O . TRP B 1 89 ? 0.459 1.236 -13.688 1 98.88 89 TRP B O 1
ATOM 1784 N N . ASN B 1 90 ? 2.348 0.566 -12.781 1 98.69 90 ASN B N 1
ATOM 1785 C CA . ASN B 1 90 ? 3.199 0.606 -13.969 1 98.69 90 ASN B CA 1
ATOM 1786 C C . ASN B 1 90 ? 4.469 -0.215 -13.773 1 98.69 90 ASN B C 1
ATOM 1788 O O . ASN B 1 90 ? 4.723 -0.724 -12.68 1 98.69 90 ASN B O 1
ATOM 1792 N N . GLU B 1 91 ? 5.211 -0.444 -14.828 1 98.75 91 GLU B N 1
ATOM 1793 C CA . GLU B 1 91 ? 6.387 -1.309 -14.773 1 98.75 91 GLU B CA 1
ATOM 1794 C C . GLU B 1 91 ? 7.488 -0.687 -13.914 1 98.75 91 GLU B C 1
ATOM 1796 O O . GLU B 1 91 ? 8.242 -1.4 -13.25 1 98.75 91 GLU B O 1
ATOM 1801 N N . GLU B 1 92 ? 7.605 0.605 -14 1 98.81 92 GLU B N 1
ATOM 1802 C CA . GLU B 1 92 ? 8.625 1.291 -13.203 1 98.81 92 GLU B CA 1
ATOM 1803 C C . GLU B 1 92 ? 8.438 1.014 -11.711 1 98.81 92 GLU B C 1
ATOM 1805 O O . GLU B 1 92 ? 9.406 0.735 -11.008 1 98.81 92 GLU B O 1
ATOM 1810 N N . LEU B 1 93 ? 7.246 1.05 -11.25 1 98.88 93 LEU B N 1
ATOM 1811 C CA . LEU B 1 93 ? 6.953 0.787 -9.852 1 98.88 93 LEU B CA 1
ATOM 1812 C C . LEU B 1 93 ? 7.266 -0.663 -9.492 1 98.88 93 LEU B C 1
ATOM 1814 O O . LEU B 1 93 ? 7.734 -0.948 -8.391 1 98.88 93 LEU B O 1
ATOM 1818 N N . ALA B 1 94 ? 6.898 -1.577 -10.406 1 98.94 94 ALA B N 1
ATOM 1819 C CA . ALA B 1 94 ? 7.23 -2.979 -10.172 1 98.94 94 ALA B CA 1
ATOM 1820 C C . ALA B 1 94 ? 8.734 -3.16 -9.961 1 98.94 94 ALA B C 1
ATOM 1822 O O . ALA B 1 94 ? 9.156 -3.859 -9.039 1 98.94 94 ALA B O 1
ATOM 1823 N N . ALA B 1 95 ? 9.547 -2.479 -10.797 1 98.94 95 ALA B N 1
ATOM 1824 C CA . ALA B 1 95 ? 11 -2.547 -10.664 1 98.94 95 ALA B CA 1
ATOM 1825 C C . ALA B 1 95 ? 11.461 -1.906 -9.359 1 98.94 95 ALA B C 1
ATOM 1827 O O . ALA B 1 95 ? 12.266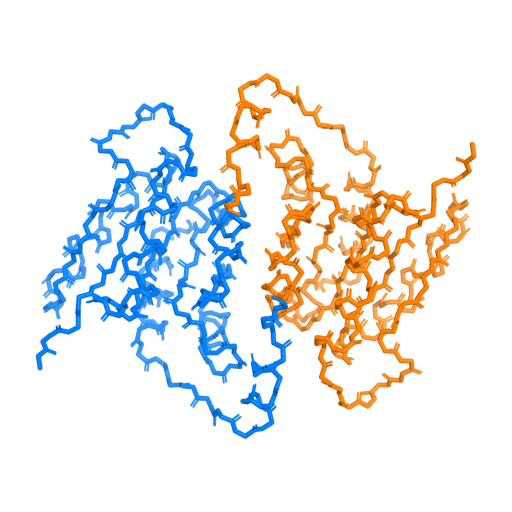 -2.484 -8.633 1 98.94 95 ALA B O 1
ATOM 1828 N N . LEU B 1 96 ? 10.992 -0.739 -9.062 1 98.81 96 LEU B N 1
ATOM 1829 C CA . LEU B 1 96 ? 11.398 0.003 -7.867 1 98.81 96 LEU B CA 1
ATOM 1830 C C . LEU B 1 96 ? 11.023 -0.761 -6.602 1 98.81 96 LEU B C 1
ATOM 1832 O O . LEU B 1 96 ? 11.773 -0.741 -5.621 1 98.81 96 LEU B O 1
ATOM 1836 N N . SER B 1 97 ? 9.82 -1.404 -6.594 1 98.88 97 SER B N 1
ATOM 1837 C CA . SER B 1 97 ? 9.383 -2.146 -5.418 1 98.88 97 SER B CA 1
ATOM 1838 C C . SER B 1 97 ? 10.375 -3.246 -5.059 1 98.88 97 SER B C 1
ATOM 1840 O O . SER B 1 97 ? 10.609 -3.525 -3.879 1 98.88 97 SER B O 1
ATOM 1842 N N . ARG B 1 98 ? 10.961 -3.85 -6.047 1 98.88 98 ARG B N 1
ATOM 1843 C CA . ARG B 1 98 ? 12.008 -4.848 -5.832 1 98.88 98 ARG B CA 1
ATOM 1844 C C . ARG B 1 98 ? 13.328 -4.188 -5.465 1 98.88 98 ARG B C 1
ATOM 1846 O O . ARG B 1 98 ? 13.914 -4.492 -4.422 1 98.88 98 ARG B O 1
ATOM 1853 N N . GLN B 1 99 ? 13.75 -3.227 -6.207 1 98.88 99 GLN B N 1
ATOM 1854 C CA . GLN B 1 99 ? 15.062 -2.598 -6.074 1 98.88 99 GLN B CA 1
ATOM 1855 C C . GLN B 1 99 ? 15.195 -1.884 -4.73 1 98.88 99 GLN B C 1
ATOM 1857 O O . GLN B 1 99 ? 16.25 -1.937 -4.098 1 98.88 99 GLN B O 1
ATOM 1862 N N . HIS B 1 100 ? 14.125 -1.263 -4.297 1 98.69 100 HIS B N 1
ATOM 1863 C CA . HIS B 1 100 ? 14.227 -0.341 -3.172 1 98.69 100 HIS B CA 1
ATOM 1864 C C . HIS B 1 100 ? 13.586 -0.926 -1.919 1 98.69 100 HIS B C 1
ATOM 1866 O O . HIS B 1 100 ? 14.023 -0.637 -0.802 1 98.69 100 HIS B O 1
ATOM 1872 N N . ASN B 1 101 ? 12.547 -1.802 -2.09 1 98.81 101 ASN B N 1
ATOM 1873 C CA . ASN B 1 101 ? 11.797 -2.256 -0.924 1 98.81 101 ASN B CA 1
ATOM 1874 C C . ASN B 1 101 ? 12.008 -3.746 -0.668 1 98.81 101 ASN B C 1
ATOM 1876 O O . ASN B 1 101 ? 11.492 -4.289 0.311 1 98.81 101 ASN B O 1
ATOM 1880 N N . ASP B 1 102 ? 12.82 -4.383 -1.599 1 98.81 102 ASP B N 1
ATOM 1881 C CA . ASP B 1 102 ? 12.914 -5.836 -1.512 1 98.81 102 ASP B CA 1
ATOM 1882 C C . ASP B 1 102 ? 11.539 -6.465 -1.305 1 98.81 102 ASP B C 1
ATOM 1884 O O . ASP B 1 102 ? 11.375 -7.352 -0.464 1 98.81 102 ASP B O 1
ATOM 1888 N N . ALA B 1 103 ? 10.562 -5.934 -2.043 1 98.94 103 ALA B N 1
ATOM 1889 C CA . ALA B 1 103 ? 9.195 -6.438 -1.934 1 98.94 103 ALA B CA 1
ATOM 1890 C C . ALA B 1 103 ? 9.133 -7.926 -2.254 1 98.94 103 ALA B C 1
ATOM 1892 O O . ALA B 1 103 ? 9.773 -8.391 -3.197 1 98.94 103 ALA B O 1
ATOM 1893 N N . ASN B 1 104 ? 8.391 -8.633 -1.417 1 98.75 104 ASN B N 1
ATOM 1894 C CA . ASN B 1 104 ? 8.211 -10.055 -1.695 1 98.75 104 ASN B CA 1
ATOM 1895 C C . ASN B 1 104 ? 6.805 -10.344 -2.211 1 98.75 104 ASN B C 1
ATOM 1897 O O . ASN B 1 104 ? 6.531 -11.445 -2.695 1 98.75 104 ASN B O 1
ATOM 1901 N N . LEU B 1 105 ? 5.871 -9.398 -2.209 1 98.94 105 LEU B N 1
ATOM 1902 C CA . LEU B 1 105 ? 4.566 -9.453 -2.857 1 98.94 105 LEU B CA 1
ATOM 1903 C C . LEU B 1 105 ? 4.34 -8.234 -3.744 1 98.94 105 LEU B C 1
ATOM 1905 O O . LEU B 1 105 ? 4.641 -7.109 -3.344 1 98.94 105 LEU B O 1
ATOM 1909 N N . ILE B 1 106 ? 3.809 -8.461 -4.922 1 99 106 ILE B N 1
ATOM 1910 C CA . ILE B 1 106 ? 3.271 -7.379 -5.742 1 99 106 ILE B CA 1
ATOM 1911 C C . ILE B 1 106 ? 1.747 -7.375 -5.66 1 99 106 ILE B C 1
ATOM 1913 O O . ILE B 1 106 ? 1.11 -8.422 -5.781 1 99 106 ILE B O 1
ATOM 1917 N N . SER B 1 107 ? 1.192 -6.285 -5.375 1 99 107 SER B N 1
ATOM 1918 C CA . SER B 1 107 ? -0.254 -6.09 -5.367 1 99 107 SER B CA 1
ATOM 1919 C C . SER B 1 107 ? -0.731 -5.426 -6.652 1 99 107 SER B C 1
ATOM 1921 O O . SER B 1 107 ? -0.264 -4.344 -7.008 1 99 107 SER B O 1
ATOM 1923 N N . ILE B 1 108 ? -1.658 -6.035 -7.328 1 98.94 108 ILE B N 1
ATOM 1924 C CA . ILE B 1 108 ? -2.154 -5.586 -8.625 1 98.94 108 ILE B CA 1
ATOM 1925 C C . ILE B 1 108 ? -3.539 -4.965 -8.461 1 98.94 108 ILE B C 1
ATOM 1927 O O . ILE B 1 108 ? -4.449 -5.598 -7.922 1 98.94 108 ILE B O 1
ATOM 1931 N N . PRO B 1 109 ? -3.693 -3.717 -8.883 1 98.94 109 PRO B N 1
ATOM 1932 C CA . PRO B 1 109 ? -5.012 -3.08 -8.891 1 98.94 109 PRO B CA 1
ATOM 1933 C C . PRO B 1 109 ? -5.816 -3.41 -10.148 1 98.94 109 PRO B C 1
ATOM 1935 O O . PRO B 1 109 ? -5.828 -2.625 -11.102 1 98.94 109 PRO B O 1
ATOM 1938 N N . ALA B 1 110 ? -6.559 -4.406 -10.117 1 98.81 110 ALA B N 1
ATOM 1939 C CA . ALA B 1 110 ? -7.176 -5 -11.297 1 98.81 110 ALA B CA 1
ATOM 1940 C C . ALA B 1 110 ? -8.125 -4.016 -11.977 1 98.81 110 ALA B C 1
ATOM 1942 O O . ALA B 1 110 ? -8.312 -4.055 -13.195 1 98.81 110 ALA B O 1
ATOM 1943 N N . ARG B 1 111 ? -8.688 -3.096 -11.234 1 98.69 111 ARG B N 1
ATOM 1944 C CA . ARG B 1 111 ? -9.656 -2.17 -11.812 1 98.69 111 ARG B CA 1
ATOM 1945 C C . ARG B 1 111 ? -8.953 -0.955 -12.414 1 98.69 111 ARG B C 1
ATOM 1947 O O . ARG B 1 111 ? -9.586 -0.136 -13.086 1 98.69 111 ARG B O 1
ATOM 1954 N N . PHE B 1 112 ? -7.637 -0.899 -12.305 1 98.81 112 PHE B N 1
ATOM 1955 C CA . PHE B 1 112 ? -6.961 0.333 -12.688 1 98.81 112 PHE B CA 1
ATOM 1956 C C . PHE B 1 112 ? -5.84 0.046 -13.688 1 98.81 112 PHE B C 1
ATOM 1958 O O . PHE B 1 112 ? -5.18 0.968 -14.164 1 98.81 112 PHE B O 1
ATOM 1965 N N . VAL B 1 113 ? -5.547 -1.166 -14.031 1 98.81 113 VAL B N 1
ATOM 1966 C CA . VAL B 1 113 ? -4.551 -1.507 -15.039 1 98.81 113 VAL B CA 1
ATOM 1967 C C . VAL B 1 113 ? -5.109 -2.564 -15.984 1 98.81 113 VAL B C 1
ATOM 1969 O O . VAL B 1 113 ? -5.953 -3.375 -15.594 1 98.81 113 VAL B O 1
ATOM 1972 N N . SER B 1 114 ? -4.609 -2.58 -17.219 1 98.88 114 SER B N 1
ATOM 1973 C CA . SER B 1 114 ? -4.953 -3.654 -18.141 1 98.88 114 SER B CA 1
ATOM 1974 C C . SER B 1 114 ? -4.273 -4.961 -17.75 1 98.88 114 SER B C 1
ATOM 1976 O O . SER B 1 114 ? -3.275 -4.957 -17.031 1 98.88 114 SER B O 1
ATOM 1978 N N . PHE B 1 115 ? -4.859 -6.066 -18.203 1 98.81 115 PHE B N 1
ATOM 1979 C CA . PHE B 1 115 ? -4.23 -7.352 -17.922 1 98.81 115 PHE B CA 1
ATOM 1980 C C . PHE B 1 115 ? -2.836 -7.414 -18.547 1 98.81 115 PHE B C 1
ATOM 1982 O O . PHE B 1 115 ? -1.914 -7.973 -17.953 1 98.81 115 PHE B O 1
ATOM 1989 N N . GLU B 1 116 ? -2.697 -6.879 -19.766 1 98.81 116 GLU B N 1
ATOM 1990 C CA . GLU B 1 116 ? -1.398 -6.879 -20.422 1 98.81 116 GLU B CA 1
ATOM 1991 C C . GLU B 1 116 ? -0.344 -6.168 -19.578 1 98.81 116 GLU B C 1
ATOM 1993 O O . GLU B 1 116 ? 0.783 -6.652 -19.453 1 98.81 116 GLU B O 1
ATOM 1998 N N . LEU B 1 117 ? -0.693 -5.047 -19.047 1 98.88 117 LEU B N 1
ATOM 1999 C CA . LEU B 1 117 ? 0.222 -4.32 -18.172 1 98.88 117 LEU B CA 1
ATOM 2000 C C . LEU B 1 117 ? 0.506 -5.109 -16.906 1 98.88 117 LEU B C 1
ATOM 2002 O O . LEU B 1 117 ? 1.648 -5.16 -16.438 1 98.88 117 LEU B O 1
ATOM 2006 N N . ALA B 1 118 ? -0.542 -5.734 -16.344 1 98.88 118 ALA B N 1
ATOM 2007 C CA . ALA B 1 118 ? -0.361 -6.555 -15.148 1 98.88 118 ALA B CA 1
ATOM 2008 C C . ALA B 1 118 ? 0.663 -7.66 -15.391 1 98.88 118 ALA B C 1
ATOM 2010 O O . ALA B 1 118 ? 1.518 -7.922 -14.547 1 98.88 118 ALA B O 1
ATOM 2011 N N . GLU B 1 119 ? 0.554 -8.273 -16.531 1 98.81 119 GLU B N 1
ATOM 2012 C CA . GLU B 1 119 ? 1.502 -9.32 -16.891 1 98.81 119 GLU B CA 1
ATOM 2013 C C . GLU B 1 119 ? 2.932 -8.789 -16.922 1 98.81 119 GLU B C 1
ATOM 2015 O O . GLU B 1 119 ? 3.848 -9.43 -16.391 1 98.81 119 GLU B O 1
ATOM 2020 N N . LYS B 1 120 ? 3.086 -7.668 -17.547 1 98.81 120 LYS B N 1
ATOM 2021 C CA . LYS B 1 120 ? 4.41 -7.055 -17.641 1 98.81 120 LYS B CA 1
ATOM 2022 C C . LYS B 1 120 ? 4.945 -6.684 -16.266 1 98.81 120 LYS B C 1
ATOM 2024 O O . LYS B 1 120 ? 6.133 -6.871 -15.992 1 98.81 120 LYS B O 1
ATOM 2029 N N . MET B 1 121 ? 4.125 -6.152 -15.438 1 98.94 121 MET B N 1
ATOM 2030 C CA . MET B 1 121 ? 4.516 -5.777 -14.078 1 98.94 121 MET B CA 1
ATOM 2031 C C . MET B 1 121 ? 4.977 -6.996 -13.289 1 98.94 121 MET B C 1
ATOM 2033 O O . MET B 1 121 ? 5.996 -6.945 -12.594 1 98.94 121 MET B O 1
ATOM 2037 N N . VAL B 1 122 ? 4.211 -8.055 -13.383 1 98.88 122 VAL B N 1
ATOM 2038 C CA . VAL B 1 122 ? 4.539 -9.281 -12.664 1 98.88 122 VAL B CA 1
ATOM 2039 C C . VAL B 1 122 ? 5.883 -9.82 -13.148 1 98.88 122 VAL B C 1
ATOM 2041 O O . VAL B 1 122 ? 6.723 -10.227 -12.344 1 98.88 122 VAL B O 1
ATOM 2044 N N . GLU B 1 123 ? 6.059 -9.828 -14.438 1 98.69 123 GLU B N 1
ATOM 2045 C CA . GLU B 1 123 ? 7.336 -10.266 -15 1 98.69 123 GLU B CA 1
ATOM 2046 C C . GLU B 1 123 ? 8.484 -9.414 -14.469 1 98.69 123 GLU B C 1
ATOM 2048 O O . GLU B 1 123 ? 9.516 -9.945 -14.047 1 98.69 123 GLU B O 1
ATOM 2053 N N . THR B 1 124 ? 8.344 -8.117 -14.555 1 98.88 124 THR B N 1
ATOM 2054 C CA . THR B 1 124 ? 9.359 -7.203 -14.047 1 98.88 124 THR B CA 1
ATOM 2055 C C . THR B 1 124 ? 9.633 -7.465 -12.57 1 98.88 124 THR B C 1
ATOM 2057 O O . THR B 1 124 ? 10.797 -7.516 -12.148 1 98.88 124 THR B O 1
ATOM 2060 N N . PHE B 1 125 ? 8.633 -7.645 -11.828 1 98.88 125 PHE B N 1
ATOM 2061 C CA . PHE B 1 125 ? 8.734 -7.887 -10.398 1 98.88 125 PHE B CA 1
ATOM 2062 C C . PHE B 1 125 ? 9.523 -9.156 -10.109 1 98.88 125 PHE B C 1
ATOM 2064 O O . PHE B 1 125 ? 10.375 -9.18 -9.227 1 98.88 125 PHE B O 1
ATOM 2071 N N . LEU B 1 126 ? 9.227 -10.172 -10.828 1 98.38 126 LEU B N 1
ATOM 2072 C CA . LEU B 1 126 ? 9.805 -11.484 -10.562 1 98.38 126 LEU B CA 1
ATOM 2073 C C . LEU B 1 126 ? 11.25 -11.547 -11.055 1 98.38 126 LEU B C 1
ATOM 2075 O O . LEU B 1 126 ? 12.008 -12.43 -10.648 1 98.38 126 LEU B O 1
ATOM 2079 N N . THR B 1 127 ? 11.672 -10.602 -11.891 1 98 127 THR B N 1
ATOM 2080 C CA . THR B 1 127 ? 12.984 -10.727 -12.508 1 98 127 THR B CA 1
ATOM 2081 C C . THR B 1 127 ? 13.898 -9.578 -12.094 1 98 127 THR B C 1
ATOM 2083 O O . THR B 1 127 ? 15.023 -9.469 -12.57 1 98 127 THR B O 1
ATOM 2086 N N . THR B 1 128 ? 13.453 -8.703 -11.32 1 98.75 128 THR B N 1
ATOM 2087 C CA . THR B 1 128 ? 14.25 -7.578 -10.844 1 98.75 128 THR B CA 1
ATOM 2088 C C . T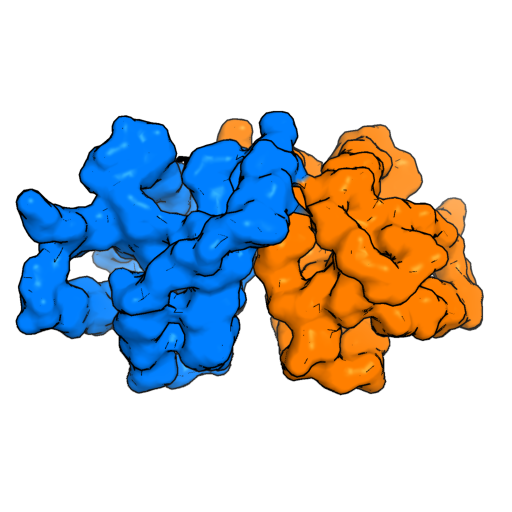HR B 1 128 ? 14.906 -7.91 -9.508 1 98.75 128 THR B C 1
ATOM 2090 O O . THR B 1 128 ? 14.258 -8.43 -8.602 1 98.75 128 THR B O 1
ATOM 2093 N N . ALA B 1 129 ? 16.188 -7.602 -9.289 1 98.62 129 ALA B N 1
ATOM 2094 C CA . ALA B 1 129 ? 16.938 -7.891 -8.062 1 98.62 129 ALA B CA 1
ATOM 2095 C C . ALA B 1 129 ? 16.828 -6.73 -7.082 1 98.62 129 ALA B C 1
ATOM 2097 O O . ALA B 1 129 ? 16.656 -5.578 -7.484 1 98.62 129 ALA B O 1
ATOM 2098 N N . PHE B 1 130 ? 17 -7.062 -5.77 1 98.75 130 PHE B N 1
ATOM 2099 C CA . PHE B 1 130 ? 17.125 -6.062 -4.715 1 98.75 130 PHE B CA 1
ATOM 2100 C C . PHE B 1 130 ? 18.469 -5.348 -4.793 1 98.75 130 PHE B C 1
ATOM 2102 O O . PHE B 1 130 ? 19.5 -5.988 -4.938 1 98.75 130 PHE B O 1
ATOM 2109 N N . GLU B 1 131 ? 18.469 -4.047 -4.691 1 98.44 131 GLU B N 1
ATOM 2110 C CA . GLU B 1 131 ? 19.672 -3.26 -4.867 1 98.44 131 GLU B CA 1
ATOM 2111 C C . GLU B 1 131 ? 20.578 -3.34 -3.631 1 98.44 131 GLU B C 1
ATOM 2113 O O . GLU B 1 131 ? 21.797 -3.27 -3.738 1 98.44 131 GLU B O 1
ATOM 2118 N N . GLY B 1 132 ? 19.969 -3.502 -2.48 1 97.88 132 GLY B N 1
ATOM 2119 C CA . GLY B 1 132 ? 20.734 -3.525 -1.242 1 97.88 132 GLY B CA 1
ATOM 2120 C C . GLY B 1 132 ? 21.25 -2.158 -0.832 1 97.88 132 GLY B C 1
ATOM 2121 O O . GLY B 1 132 ? 20.531 -1.164 -0.922 1 97.88 132 GLY B O 1
ATOM 2122 N N . GLY B 1 133 ? 22.438 -2.037 -0.165 1 96.75 133 GLY B N 1
ATOM 2123 C CA . GLY B 1 133 ? 23.047 -0.773 0.223 1 96.75 133 GLY B CA 1
ATOM 2124 C C . GLY B 1 133 ? 22.188 0.041 1.165 1 96.75 133 GLY B C 1
ATOM 2125 O O . GLY B 1 133 ? 21.734 -0.465 2.195 1 96.75 133 GLY B O 1
ATOM 2126 N N . ARG B 1 134 ? 22 1.262 0.773 1 95.56 134 ARG B N 1
ATOM 2127 C CA . ARG B 1 134 ? 21.203 2.158 1.605 1 95.56 134 ARG B CA 1
ATOM 2128 C C . ARG B 1 134 ? 19.766 1.652 1.74 1 95.56 134 ARG B C 1
ATOM 2130 O O . ARG B 1 134 ? 19.109 1.902 2.752 1 95.56 134 ARG B O 1
ATOM 2137 N N . HIS B 1 135 ? 19.219 0.975 0.732 1 97.88 135 HIS B N 1
ATOM 2138 C CA . HIS B 1 135 ? 17.859 0.454 0.779 1 97.88 135 HIS B CA 1
ATOM 2139 C C . HIS B 1 135 ? 17.75 -0.685 1.787 1 97.88 135 HIS B C 1
ATOM 2141 O O . HIS B 1 135 ? 16.703 -0.842 2.432 1 97.88 135 HIS B O 1
ATOM 2147 N N . ALA B 1 136 ? 18.812 -1.493 1.899 1 98.19 136 ALA B N 1
ATOM 2148 C CA . ALA B 1 136 ? 18.797 -2.572 2.883 1 98.19 136 ALA B CA 1
ATOM 2149 C C . ALA B 1 136 ? 18.672 -2.021 4.301 1 98.19 136 ALA B C 1
ATOM 2151 O O . ALA B 1 136 ? 17.969 -2.6 5.133 1 98.19 136 ALA B O 1
ATOM 2152 N N . ARG B 1 137 ? 19.359 -0.936 4.594 1 97.62 137 ARG B N 1
ATOM 2153 C CA . ARG B 1 137 ? 19.266 -0.283 5.895 1 97.62 137 ARG B CA 1
ATOM 2154 C C . ARG B 1 137 ? 17.828 0.133 6.195 1 97.62 137 ARG B C 1
ATOM 2156 O O . ARG B 1 137 ? 17.344 -0.064 7.309 1 97.62 137 ARG B O 1
ATOM 2163 N N . ARG B 1 138 ? 17.156 0.718 5.27 1 98.06 138 ARG B N 1
ATOM 2164 C CA . ARG B 1 138 ? 15.766 1.146 5.41 1 98.06 138 ARG B CA 1
ATOM 2165 C C . ARG B 1 138 ? 14.844 -0.049 5.633 1 98.06 138 ARG B C 1
ATOM 2167 O O . ARG B 1 138 ? 14.008 -0.031 6.535 1 98.06 138 ARG B O 1
ATOM 2174 N N . VAL B 1 139 ? 14.992 -1.06 4.746 1 98.62 139 VAL B N 1
ATOM 2175 C CA . VAL B 1 139 ? 14.164 -2.258 4.781 1 98.62 139 VAL B CA 1
ATOM 2176 C C . VAL B 1 139 ? 14.289 -2.934 6.145 1 98.62 139 VAL B C 1
ATOM 2178 O O . VAL B 1 139 ? 13.297 -3.424 6.695 1 98.62 139 VAL B O 1
ATOM 2181 N N . ASP B 1 140 ? 15.492 -2.916 6.762 1 98.44 140 ASP B N 1
ATOM 2182 C CA . ASP B 1 140 ? 15.75 -3.553 8.047 1 98.44 140 ASP B CA 1
ATOM 2183 C C . ASP B 1 140 ? 14.984 -2.855 9.172 1 98.44 140 ASP B C 1
ATOM 2185 O O . ASP B 1 140 ? 14.758 -3.441 10.234 1 98.44 140 ASP B O 1
ATOM 2189 N N . LYS B 1 141 ? 14.523 -1.592 8.961 1 98.75 141 LYS B N 1
ATOM 2190 C CA . LYS B 1 141 ? 13.852 -0.798 9.977 1 98.75 141 LYS B CA 1
ATOM 2191 C C . LYS B 1 141 ? 12.336 -0.868 9.82 1 98.75 141 LYS B C 1
ATOM 2193 O O . LYS B 1 141 ? 11.586 -0.305 10.625 1 98.75 141 LYS B O 1
ATOM 2198 N N . ILE B 1 142 ? 11.805 -1.586 8.773 1 98.81 142 ILE B N 1
ATOM 2199 C CA . ILE B 1 142 ? 10.375 -1.599 8.461 1 98.81 142 ILE B CA 1
ATOM 2200 C C . ILE B 1 142 ? 9.617 -2.357 9.539 1 98.81 142 ILE B C 1
ATOM 2202 O O . ILE B 1 142 ? 8.578 -1.893 10.023 1 98.81 142 ILE B O 1
ATOM 2206 N N . PRO B 1 143 ? 10.047 -3.521 9.992 1 98 143 PRO B N 1
ATOM 2207 C CA . PRO B 1 143 ? 9.258 -4.242 10.992 1 98 143 PRO B CA 1
ATOM 2208 C C . PRO B 1 143 ? 9.148 -3.482 12.312 1 98 143 PRO B C 1
ATOM 2210 O O . PRO B 1 143 ? 10.031 -2.682 12.641 1 98 143 PRO B O 1
ATOM 2213 N N . CYS B 1 144 ? 8.047 -3.67 13.023 1 93.25 144 CYS B N 1
ATOM 2214 C CA . CYS B 1 144 ? 7.891 -3.02 14.32 1 93.25 144 CYS B CA 1
ATOM 2215 C C . CYS B 1 144 ? 7.508 -4.027 15.398 1 93.25 144 CYS B C 1
ATOM 2217 O O . CYS B 1 144 ? 7.012 -5.113 15.086 1 93.25 144 CYS B O 1
#

Nearest PDB structures (foldseek):
  3he8-assembly1_A  TM=9.898E-01  e=4.532E-21  Acetivibrio thermocellus ATCC 27405
  1o1x-assembly1_A  TM=9.778E-01  e=8.756E-21  Thermotoga maritima
  2vvr-assembly1_A  TM=9.730E-01  e=7.733E-18  Escherichia coli K-12
  1nn4-assembly1_A  TM=9.743E-01  e=2.218E-17  Escherichia coli
  4lfk-assembly1_B  TM=9.733E-01  e=3.766E-16  Lacticaseibacillus rhamnosus Lc 705

Secondary structure (DSSP, 8-state):
-PPEEEEEE-GGGHHHHHHHHHHHHHTT-EEEE-S--SSS---THHHHHHHHHHHHTTS-SEEEEEESSSHHHHHHHTTSTT--EEE-SSHHHHHHHHHHH--SEEEEETTTS-HHHHHHHHHHHHHPPP--HHHHHHHHT---/-PPEEEEEE-GGGHHHHHHHHHHHHHTT-EEEE-S--SSS---THHHHHHHHHHHHTTS-SEEEEEESSSHHHHHHHTTSTT--EEE-SSHHHHHHHHHHH--SEEEEETTTS-HHHHHHHHHHHHHPPP--HHHHHHHHT---

Organism: Cyclobacterium marinum (strain ATCC 25205 / DSM 745 / LMG 13164 / NCIMB 1802) (NCBI:txid880070)

Foldseek 3Di:
DAAEAEEEEWLQCQVLRVVLCVVCVVVPHHYDYQDDPHNDGDDGLSRLVVSLVCCVVPVHPAYEYEDQQLPNSQVSSVVDQPAAEFEDQAQVSLQCCCAQQVGRYYGYNSNRHDSVRVNNSVVSNVPHHHNDDPSVVVNVPSGD/DAAEAEEEEWLQCQVLRVVLCVVCVVVPHHYDYQDDPHNDGDDGLSRLVVSLVCCVVPVHPAYEYEDQQLPNSQVSSVVDQVAAEFEDAAQVSLQCCCQQQVGRYYGYNSNRHDSVRVNNSVVSNVPHHHNDDPSVVVNVVSGD

InterPro domains:
  IPR003500 Sugar-phosphate isomerase, RpiB/LacA/LacB family [PF02502] (5-142)
  IPR003500 Sugar-phosphate isomerase, RpiB/LacA/LacB family [PIRSF005384] (5-142)
  IPR003500 Sugar-phosphate isomerase, RpiB/LacA/LacB family [PTHR30345] (5-132)
  IPR003500 Sugar-phosphate isomerase, RpiB/LacA/LacB family [TIGR00689] (5-142)
  IPR004785 Ribose 5-phosphate isomerase B [TIGR01120] (5-142)
  IPR036569 Sugar-phosphate isomerase, RpiB/LacA/LacB superfamily [G3DSA:3.40.1400.10] (4-144)
  IPR036569 Sugar-phosphate isomerase, RpiB/LacA/LacB superfamily [SSF89623] (4-142)

Solvent-accessible surface area (backbone atoms only — not comparable to full-atom values): 14288 Å² total; per-residue (Å²): 130,79,65,43,33,38,35,29,20,22,30,66,12,31,67,60,49,56,53,48,52,52,53,41,42,76,73,63,39,45,74,46,79,50,24,60,94,51,75,58,88,65,54,37,41,77,20,36,51,62,48,48,51,42,35,63,70,62,80,24,72,39,34,39,35,23,17,42,76,12,39,71,57,27,36,31,37,8,36,40,69,79,45,34,36,28,70,35,87,46,54,67,46,20,36,45,33,15,31,51,50,58,37,34,27,45,14,34,20,48,74,77,46,55,69,70,55,50,51,51,20,50,51,39,36,76,70,40,64,59,66,42,69,75,32,43,60,36,51,72,49,34,56,127,129,78,64,43,33,38,35,29,22,20,30,68,12,32,68,60,48,54,53,48,51,53,55,40,43,74,73,63,38,44,72,47,79,50,25,60,94,50,74,58,87,64,53,36,40,78,18,36,51,62,47,46,51,41,36,63,71,62,80,25,73,40,34,40,35,23,17,42,75,12,39,72,56,29,34,33,36,10,38,40,69,80,44,33,35,29,68,34,88,47,54,67,46,20,36,45,31,15,29,50,52,57,37,36,28,43,14,35,21,48,74,77,47,53,70,70,55,50,52,50,21,51,51,39,36,75,70,40,63,60,67,42,70,76,33,44,61,36,51,73,50,35,56,126

Radius of gyration: 17.68 Å; Cα contacts (8 Å, |Δi|>4): 663; chains: 2; bounding box: 45×53×41 Å

Sequence (288 aa):
MSEIIAIGGDHAGFTYKQKLIEVLQKKGYEVKDFGPFSEGSVDYPDFIHPLCNAITSGEMKRGIIICGSGNGVAITANKHQGIRAAICWNEELAALSRQHNDANLISIPARFVSFELAEKMVETFLTTAFEGGRHARRVDKIPCMSEIIAIGGDHAGFTYKQKLIEVLQKKGYEVKDFGPFSEGSVDYPDFIHPLCNAITSGEMKRGIIICGSGNGVAITANKHQGIRAAICWNEELAALSRQHNDANLISIPARFVSFELAEKMVETFLTTAFEGGRHARRVDKIPC

pLDDT: mean 97.6, std 5.11, range [49.16, 99.0]